Protein AF-A0A2N2STM1-F1 (afdb_monomer)

Radius of gyration: 22.8 Å; Cα contacts (8 Å, |Δi|>4): 354; chains: 1; bounding box: 65×49×59 Å

Solvent-accessible surface area (backbone atoms only — not comparable to full-atom values): 11021 Å² total; per-residue (Å²): 136,85,82,73,76,80,75,76,78,78,68,63,36,80,31,80,32,87,82,68,63,59,42,81,68,51,73,54,66,82,45,76,47,51,28,40,43,78,44,95,89,76,51,74,48,79,44,62,26,38,34,33,41,32,29,32,40,60,29,55,45,58,50,75,70,67,65,54,60,56,48,59,65,66,72,51,62,90,48,50,38,73,84,50,47,61,59,53,49,52,49,49,22,61,78,65,76,30,64,25,26,38,39,37,42,35,31,73,44,75,46,80,42,62,41,95,82,82,55,53,73,45,80,45,75,31,50,36,32,45,35,42,35,34,37,75,91,70,48,74,48,45,30,46,31,42,38,44,78,44,80,48,70,45,66,69,47,37,73,79,36,99,69,72,59,55,64,46,84,41,76,51,72,50,74,46,75,52,94,65,93,74,59,72,76,80,76,105

Structure (mmCIF, N/CA/C/O backbone):
data_AF-A0A2N2STM1-F1
#
_entry.id   AF-A0A2N2STM1-F1
#
loop_
_atom_site.group_PDB
_atom_site.id
_atom_site.type_symbol
_atom_site.label_atom_id
_atom_site.label_alt_id
_atom_site.label_comp_id
_atom_site.label_asym_id
_atom_site.label_entity_id
_atom_site.label_seq_id
_atom_site.pdbx_PDB_ins_code
_atom_site.Cartn_x
_atom_site.Cartn_y
_atom_site.Cartn_z
_atom_site.occupancy
_atom_site.B_iso_or_equiv
_atom_site.auth_seq_id
_atom_site.auth_comp_id
_atom_site.auth_asym_id
_atom_site.auth_atom_id
_atom_site.pdbx_PDB_model_num
ATOM 1 N N . MET A 1 1 ? 41.883 29.526 -19.166 1.00 41.19 1 MET A N 1
ATOM 2 C CA . MET A 1 1 ? 40.527 28.973 -19.358 1.00 41.19 1 MET A CA 1
ATOM 3 C C . MET A 1 1 ? 40.698 27.528 -19.795 1.00 41.19 1 MET A C 1
ATOM 5 O O . MET A 1 1 ? 40.990 27.291 -20.956 1.00 41.19 1 MET A O 1
ATOM 9 N N . ASN A 1 2 ? 40.653 26.583 -18.853 1.00 42.81 2 ASN A N 1
ATOM 10 C CA . ASN A 1 2 ? 40.777 25.159 -19.167 1.00 42.81 2 ASN A CA 1
ATOM 11 C C . ASN A 1 2 ? 39.379 24.604 -19.417 1.00 42.81 2 ASN A C 1
ATOM 13 O O . ASN A 1 2 ? 38.646 24.313 -18.476 1.00 42.81 2 ASN A O 1
ATOM 17 N N . THR A 1 3 ? 39.011 24.478 -20.687 1.00 50.31 3 THR A N 1
ATOM 18 C CA . THR A 1 3 ? 37.829 23.725 -21.100 1.00 50.31 3 THR A CA 1
ATOM 19 C C . THR A 1 3 ? 38.171 22.246 -20.968 1.00 50.31 3 THR A C 1
ATOM 21 O O . THR A 1 3 ? 38.715 21.632 -21.883 1.00 50.31 3 THR A O 1
ATOM 24 N N . GLN A 1 4 ? 37.937 21.682 -19.784 1.00 56.44 4 GLN A N 1
ATOM 25 C CA . GLN A 1 4 ? 38.004 20.241 -19.581 1.00 56.44 4 GLN A CA 1
ATOM 26 C C . GLN A 1 4 ? 36.842 19.636 -20.376 1.00 56.44 4 GLN A C 1
ATOM 28 O O . GLN A 1 4 ? 35.680 19.813 -20.015 1.00 56.44 4 GLN A O 1
ATOM 33 N N . ALA A 1 5 ? 37.146 18.991 -21.503 1.00 57.91 5 ALA A N 1
ATOM 34 C CA . ALA A 1 5 ? 36.169 18.178 -22.209 1.00 57.91 5 ALA A CA 1
ATOM 35 C C . ALA A 1 5 ? 35.649 17.134 -21.214 1.00 57.91 5 ALA A C 1
ATOM 37 O O . ALA A 1 5 ? 36.429 16.326 -20.707 1.00 57.91 5 ALA A O 1
ATOM 38 N N . ALA A 1 6 ? 34.361 17.207 -20.879 1.00 58.19 6 ALA A N 1
ATOM 39 C CA . ALA A 1 6 ? 33.720 16.251 -19.993 1.00 58.19 6 ALA A CA 1
ATOM 40 C C . ALA A 1 6 ? 33.837 14.865 -20.634 1.00 58.19 6 ALA A C 1
ATOM 42 O O . ALA A 1 6 ? 33.149 14.549 -21.603 1.00 58.19 6 ALA A O 1
ATOM 43 N N . GLN A 1 7 ? 34.768 14.059 -20.133 1.00 58.16 7 GLN A N 1
ATOM 44 C CA . GLN A 1 7 ? 34.890 12.663 -20.515 1.00 58.16 7 GLN A CA 1
ATOM 45 C C . GLN A 1 7 ? 33.601 11.981 -20.048 1.00 58.16 7 GLN A C 1
ATOM 47 O O . GLN A 1 7 ? 33.351 11.887 -18.846 1.00 58.16 7 GLN A O 1
ATOM 52 N N . ALA A 1 8 ? 32.737 11.601 -20.992 1.00 73.00 8 ALA A N 1
ATOM 53 C CA . ALA A 1 8 ? 31.469 10.959 -20.677 1.00 73.00 8 ALA A CA 1
ATOM 54 C C . ALA A 1 8 ? 31.748 9.669 -19.894 1.00 73.00 8 ALA A C 1
ATOM 56 O O . ALA A 1 8 ? 32.474 8.791 -20.366 1.00 73.00 8 ALA A O 1
ATOM 57 N N . ILE A 1 9 ? 31.214 9.586 -18.675 1.00 77.94 9 ILE A N 1
ATOM 58 C CA . ILE A 1 9 ? 31.334 8.396 -17.832 1.00 77.94 9 ILE A CA 1
ATOM 59 C C . ILE A 1 9 ? 30.652 7.238 -18.579 1.00 77.94 9 ILE A C 1
ATOM 61 O O . ILE A 1 9 ? 29.514 7.407 -19.021 1.00 77.94 9 ILE A O 1
ATOM 65 N N . PRO A 1 10 ? 31.320 6.083 -18.755 1.00 78.38 10 PRO A N 1
ATOM 66 C CA . PRO A 1 10 ? 30.738 4.960 -19.474 1.00 78.38 10 PRO A CA 1
ATOM 67 C C . PRO A 1 10 ? 29.503 4.427 -18.739 1.00 78.38 10 PRO A C 1
ATOM 69 O O . PRO A 1 10 ? 29.530 4.218 -17.525 1.00 78.38 10 PRO A O 1
ATOM 72 N N . ASP A 1 11 ? 28.434 4.163 -19.487 1.00 79.81 11 ASP A N 1
ATOM 73 C CA . ASP A 1 11 ? 27.209 3.568 -18.958 1.00 79.81 11 ASP A CA 1
ATOM 74 C C . ASP A 1 11 ? 27.400 2.062 -18.715 1.00 79.81 11 ASP A C 1
ATOM 76 O O . ASP A 1 11 ? 27.198 1.216 -19.587 1.00 79.81 11 ASP A O 1
ATOM 80 N N . VAL A 1 12 ? 27.835 1.726 -17.502 1.00 81.00 12 VAL A N 1
ATOM 81 C CA . VAL A 1 12 ? 28.077 0.340 -17.081 1.00 81.00 12 VAL A CA 1
ATOM 82 C C . VAL A 1 12 ? 26.774 -0.460 -16.967 1.00 81.00 12 VAL A C 1
ATOM 84 O O . VAL A 1 12 ? 26.805 -1.678 -17.154 1.00 81.00 12 VAL A O 1
ATOM 87 N N . GLN A 1 13 ? 25.643 0.187 -16.671 1.00 79.31 13 GLN A N 1
ATOM 88 C CA . GLN A 1 13 ? 24.366 -0.503 -16.445 1.00 79.31 13 GLN A CA 1
ATOM 89 C C . GLN A 1 13 ? 23.830 -1.097 -17.750 1.00 79.31 13 GLN A C 1
ATOM 91 O O . GLN A 1 13 ? 23.402 -2.250 -17.773 1.00 79.31 13 GLN A O 1
ATOM 96 N N . SER A 1 14 ? 23.983 -0.355 -18.847 1.00 76.69 14 SER A N 1
ATOM 97 C CA . SER A 1 14 ? 23.592 -0.783 -20.196 1.00 76.69 14 SER A CA 1
ATOM 98 C C . SER A 1 14 ? 24.593 -1.741 -20.863 1.00 76.69 14 SER A C 1
ATOM 100 O O . SER A 1 14 ? 24.422 -2.102 -22.026 1.00 76.69 14 SER A O 1
ATOM 102 N N . SER A 1 15 ? 25.663 -2.153 -20.170 1.00 80.44 15 SER A N 1
ATOM 103 C CA . SER A 1 15 ? 26.623 -3.113 -20.726 1.00 80.44 15 SER A CA 1
ATOM 104 C C . SER A 1 15 ? 26.086 -4.548 -20.700 1.00 80.44 15 SER A C 1
ATOM 106 O O . SER A 1 15 ? 25.302 -4.916 -19.825 1.00 80.44 15 SER A O 1
ATOM 108 N N . ILE A 1 16 ? 26.539 -5.363 -21.658 1.00 79.56 16 ILE A N 1
ATOM 109 C CA . ILE A 1 16 ? 26.112 -6.759 -21.791 1.00 79.56 16 ILE A CA 1
ATOM 110 C C . ILE A 1 16 ? 26.574 -7.568 -20.578 1.00 79.56 16 ILE A C 1
ATOM 112 O O . ILE A 1 16 ? 27.773 -7.625 -20.277 1.00 79.56 16 ILE A O 1
ATOM 116 N N . ASP A 1 17 ? 25.633 -8.254 -19.936 1.00 81.06 17 ASP A N 1
ATOM 117 C CA . ASP A 1 17 ? 25.937 -9.290 -18.956 1.00 81.06 17 ASP A CA 1
ATOM 118 C C . ASP A 1 17 ? 26.048 -10.663 -19.632 1.00 81.06 17 ASP A C 1
ATOM 120 O O . ASP A 1 17 ? 25.160 -11.106 -20.354 1.00 81.06 17 ASP A O 1
ATOM 124 N N . ARG A 1 18 ? 27.181 -11.338 -19.415 1.00 84.75 18 ARG A N 1
ATOM 125 C CA . ARG A 1 18 ? 27.497 -12.650 -20.006 1.00 84.75 18 ARG A CA 1
ATOM 126 C C . ARG A 1 18 ? 27.178 -13.820 -19.081 1.00 84.75 18 ARG A C 1
ATOM 128 O O . ARG A 1 18 ? 27.428 -14.960 -19.448 1.00 84.75 18 ARG A O 1
ATOM 135 N N . ARG A 1 19 ? 26.713 -13.548 -17.859 1.00 85.19 19 ARG A N 1
ATOM 136 C CA . ARG A 1 19 ? 26.429 -14.589 -16.862 1.00 85.19 19 ARG A CA 1
ATOM 137 C C . ARG A 1 19 ? 25.126 -15.330 -17.140 1.00 85.19 19 ARG A C 1
ATOM 139 O O . ARG A 1 19 ? 24.927 -16.381 -16.551 1.00 85.19 19 ARG A O 1
ATOM 146 N N . GLU A 1 20 ? 24.266 -14.776 -17.996 1.00 81.12 20 GLU A N 1
ATOM 147 C CA . GLU A 1 20 ? 22.964 -15.349 -18.367 1.00 81.12 20 GLU A CA 1
ATOM 148 C C . GLU A 1 20 ? 22.028 -15.577 -17.163 1.00 81.12 20 GLU A C 1
ATOM 150 O O . GLU A 1 20 ? 21.158 -16.443 -17.176 1.00 81.12 20 GLU A O 1
ATOM 155 N N . ILE A 1 21 ? 22.178 -14.766 -16.109 1.00 83.06 21 ILE A N 1
ATOM 156 C CA . ILE A 1 21 ? 21.344 -14.826 -14.904 1.00 83.06 21 ILE A CA 1
ATOM 157 C C . ILE A 1 21 ? 20.421 -13.608 -14.893 1.00 83.06 21 ILE A C 1
ATOM 159 O O . ILE A 1 21 ? 20.877 -12.480 -14.717 1.00 83.06 21 ILE A O 1
ATOM 163 N N . ALA A 1 22 ? 19.120 -13.839 -15.057 1.00 85.38 22 ALA A N 1
ATOM 164 C CA . ALA A 1 22 ? 18.105 -12.800 -14.905 1.00 85.38 22 ALA A CA 1
ATOM 165 C C . ALA A 1 22 ? 17.886 -12.443 -13.423 1.00 85.38 22 ALA A C 1
ATOM 167 O O . ALA A 1 22 ? 18.013 -13.296 -12.540 1.00 85.38 22 ALA A O 1
ATOM 168 N N . ILE A 1 23 ? 17.503 -11.192 -13.146 1.00 87.56 23 ILE A N 1
ATOM 169 C CA . ILE A 1 23 ? 17.100 -10.758 -11.799 1.00 87.56 23 ILE A CA 1
ATOM 170 C C . ILE A 1 23 ? 15.584 -10.598 -11.773 1.00 87.56 23 ILE A C 1
ATOM 172 O O . ILE A 1 23 ? 15.027 -9.801 -12.524 1.00 87.56 23 ILE A O 1
ATOM 176 N N . ASN A 1 24 ? 14.911 -11.313 -10.867 1.00 87.56 24 ASN A N 1
ATOM 177 C CA . ASN A 1 24 ? 13.448 -11.271 -10.789 1.00 87.56 24 ASN A CA 1
ATOM 178 C C . ASN A 1 24 ? 12.905 -9.882 -10.422 1.00 87.56 24 ASN A C 1
ATOM 180 O O . ASN A 1 24 ? 11.871 -9.481 -10.944 1.00 87.56 24 ASN A O 1
ATOM 184 N N . LYS A 1 25 ? 13.568 -9.167 -9.502 1.00 91.50 25 LYS A N 1
ATOM 185 C CA . LYS A 1 25 ? 13.195 -7.810 -9.081 1.00 91.50 25 LYS A CA 1
ATOM 186 C C . LYS A 1 25 ? 14.432 -6.984 -8.744 1.00 91.50 25 LYS A C 1
ATOM 188 O O . LYS A 1 25 ? 15.204 -7.356 -7.862 1.00 91.50 25 LYS A O 1
ATOM 193 N N . VAL A 1 26 ? 14.577 -5.835 -9.395 1.00 94.50 26 VAL A N 1
ATOM 194 C CA . VAL A 1 26 ? 15.581 -4.813 -9.078 1.00 94.50 26 VAL A CA 1
ATOM 195 C C . VAL A 1 26 ? 14.933 -3.429 -9.098 1.00 94.50 26 VAL A C 1
ATOM 197 O O . VAL A 1 26 ? 14.067 -3.164 -9.929 1.00 94.50 26 VAL A O 1
ATOM 200 N N . GLY A 1 27 ? 15.314 -2.554 -8.169 1.00 95.19 27 GLY A N 1
ATOM 201 C CA . GLY A 1 27 ? 14.781 -1.195 -8.096 1.00 95.19 27 GLY A CA 1
ATOM 202 C C . GLY A 1 27 ? 15.019 -0.533 -6.743 1.00 95.19 27 GLY A C 1
ATOM 203 O O . GLY A 1 27 ? 16.012 -0.826 -6.072 1.00 95.19 27 GLY A O 1
AT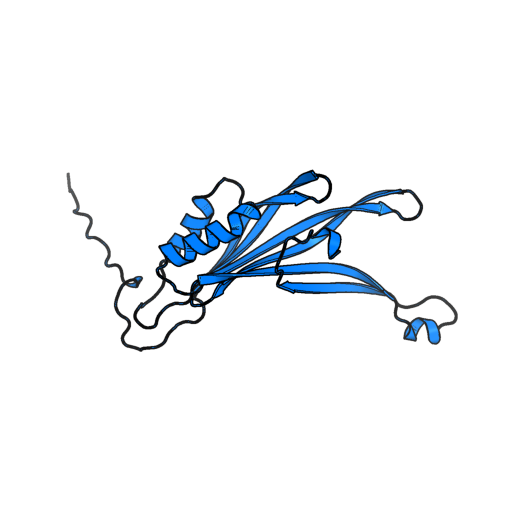OM 204 N N . ILE A 1 28 ? 14.107 0.355 -6.349 1.00 96.00 28 ILE A N 1
ATOM 205 C CA . ILE A 1 28 ? 14.209 1.181 -5.139 1.00 96.00 28 ILE A CA 1
ATOM 206 C C . ILE A 1 28 ? 13.129 0.820 -4.116 1.00 96.00 28 ILE A C 1
ATOM 208 O O . ILE A 1 28 ? 12.047 0.345 -4.455 1.00 96.00 28 ILE A O 1
ATOM 212 N N . LYS A 1 29 ? 13.414 1.074 -2.838 1.00 97.06 29 LYS A N 1
ATOM 213 C CA . LYS A 1 29 ? 12.486 0.822 -1.732 1.00 97.06 29 LYS A CA 1
ATOM 214 C C . LYS A 1 29 ? 12.532 1.942 -0.705 1.00 97.06 29 LYS A C 1
ATOM 216 O O . LYS A 1 29 ? 13.552 2.619 -0.586 1.00 97.06 29 LYS A O 1
ATOM 221 N N . ALA A 1 30 ? 11.460 2.062 0.072 1.00 96.56 30 ALA A N 1
ATOM 222 C CA . ALA A 1 30 ? 11.339 3.004 1.180 1.00 96.56 30 ALA A CA 1
ATOM 223 C C . ALA A 1 30 ? 11.493 4.488 0.781 1.00 96.56 30 ALA A C 1
ATOM 225 O O . ALA A 1 30 ? 12.024 5.286 1.555 1.00 96.56 30 ALA A O 1
ATOM 226 N N . ILE A 1 31 ? 11.014 4.871 -0.410 1.00 95.88 31 ILE A N 1
ATOM 227 C CA . ILE A 1 31 ? 10.975 6.280 -0.831 1.00 95.88 31 ILE A CA 1
ATOM 228 C C . ILE A 1 31 ? 9.622 6.895 -0.469 1.00 95.88 31 ILE A C 1
ATOM 230 O O . ILE A 1 31 ? 8.577 6.306 -0.731 1.00 95.88 31 ILE A O 1
ATOM 234 N N . ARG A 1 32 ? 9.623 8.066 0.170 1.00 96.12 32 ARG A N 1
ATOM 235 C CA . ARG A 1 32 ? 8.387 8.751 0.575 1.00 96.12 32 ARG A CA 1
ATOM 236 C C . ARG A 1 32 ? 7.975 9.768 -0.479 1.00 96.12 32 ARG A C 1
ATOM 238 O O . ARG A 1 32 ? 8.822 10.535 -0.931 1.00 96.12 32 ARG A O 1
ATOM 245 N N . HIS A 1 33 ? 6.691 9.805 -0.818 1.00 94.38 33 HIS A N 1
ATOM 246 C CA . HIS A 1 33 ? 6.143 10.766 -1.773 1.00 94.38 33 HIS A CA 1
ATOM 247 C C . HIS A 1 33 ? 4.708 11.178 -1.385 1.00 94.38 33 HIS A C 1
ATOM 249 O O . HIS A 1 33 ? 3.955 10.330 -0.893 1.00 94.38 33 HIS A O 1
ATOM 255 N N . PRO A 1 34 ? 4.311 12.454 -1.567 1.00 94.62 34 PRO A N 1
ATOM 256 C CA . PRO A 1 34 ? 2.928 12.895 -1.384 1.00 94.62 34 PRO A CA 1
ATOM 257 C C . PRO A 1 34 ? 1.969 12.223 -2.370 1.00 94.62 34 PRO A C 1
ATOM 259 O O . PRO A 1 34 ? 2.307 12.032 -3.544 1.00 94.62 34 PRO A O 1
ATOM 262 N N . ILE A 1 35 ? 0.771 11.893 -1.895 1.00 94.44 35 ILE A N 1
ATOM 263 C CA . ILE A 1 35 ? -0.299 11.308 -2.704 1.00 94.44 35 ILE A CA 1
ATOM 264 C C . ILE A 1 35 ? -1.655 11.921 -2.339 1.00 94.44 35 ILE A C 1
ATOM 266 O O . ILE A 1 35 ? -1.829 12.462 -1.242 1.00 94.44 35 ILE A O 1
ATOM 270 N N . LYS A 1 36 ? -2.622 11.766 -3.242 1.00 93.50 36 LYS A N 1
ATOM 271 C CA . LYS A 1 36 ? -4.037 12.076 -3.016 1.00 93.50 36 LYS A CA 1
ATOM 272 C C . LYS A 1 36 ? -4.890 10.829 -3.240 1.00 93.50 36 LYS A C 1
ATOM 274 O O . LYS A 1 36 ? -4.690 10.108 -4.216 1.00 93.50 36 LYS A O 1
ATOM 279 N N . VAL A 1 37 ? -5.826 10.565 -2.334 1.00 93.25 37 VAL A N 1
ATOM 280 C CA . VAL A 1 37 ? -6.703 9.385 -2.371 1.00 93.25 37 VAL A CA 1
ATOM 281 C C . VAL A 1 37 ? -8.151 9.840 -2.251 1.00 93.25 37 VAL A C 1
ATOM 283 O O . VAL A 1 37 ? -8.491 10.565 -1.319 1.00 93.25 37 VAL A O 1
ATOM 286 N N . SER A 1 38 ? -8.993 9.431 -3.196 1.00 91.25 38 SER A N 1
ATOM 287 C CA . SER A 1 38 ? -10.429 9.719 -3.169 1.00 91.25 38 SER A CA 1
ATOM 288 C C . SER A 1 38 ? -11.106 8.953 -2.038 1.00 91.25 38 SER A C 1
ATOM 290 O O . SER A 1 38 ? -10.811 7.774 -1.833 1.00 91.25 38 SER A O 1
ATOM 292 N N . ASP A 1 39 ? -12.030 9.609 -1.342 1.00 89.12 39 ASP A N 1
ATOM 293 C CA . ASP A 1 39 ? -12.880 8.973 -0.341 1.00 89.12 39 ASP A CA 1
ATOM 294 C C . ASP A 1 39 ? -14.273 8.651 -0.899 1.00 89.12 39 ASP A C 1
ATOM 296 O O . ASP A 1 39 ? -14.767 9.285 -1.840 1.00 89.12 39 ASP A O 1
ATOM 300 N N . LYS A 1 40 ? -14.931 7.654 -0.305 1.00 89.12 40 LYS A N 1
ATOM 301 C CA . LYS A 1 40 ? -16.269 7.214 -0.723 1.00 89.12 40 LYS A CA 1
ATOM 302 C C . LYS A 1 40 ? -17.352 8.273 -0.475 1.00 89.12 40 LYS A C 1
ATOM 304 O O . LYS A 1 40 ? -18.411 8.223 -1.099 1.00 89.12 40 LYS A O 1
ATOM 309 N N . SER A 1 41 ? -17.114 9.230 0.423 1.00 85.81 41 SER A N 1
ATOM 310 C CA . SER A 1 41 ? -18.030 10.347 0.696 1.00 85.81 41 SER A CA 1
ATOM 311 C C . SER A 1 41 ? -17.935 11.499 -0.316 1.00 85.81 41 SER A C 1
ATOM 313 O O . SER A 1 41 ? -18.704 12.455 -0.209 1.00 85.81 41 SER A O 1
ATOM 315 N N . GLY A 1 42 ? -17.058 11.396 -1.322 1.00 78.38 42 GLY A N 1
ATOM 316 C CA . GLY A 1 42 ? -16.888 12.379 -2.396 1.00 78.38 42 GLY A CA 1
ATOM 317 C C . GLY A 1 42 ? -15.811 13.439 -2.138 1.00 78.38 42 GLY A C 1
ATOM 318 O O . GLY A 1 42 ? -15.741 14.421 -2.877 1.00 78.38 42 GLY A O 1
ATOM 319 N N . GLY A 1 43 ? -14.990 13.270 -1.103 1.00 90.12 43 GLY A N 1
ATOM 320 C CA . GLY A 1 43 ? -13.818 14.087 -0.804 1.00 90.12 43 GLY A CA 1
ATOM 321 C C . GLY A 1 43 ? -12.499 13.452 -1.258 1.00 90.12 43 GLY A C 1
ATOM 322 O O . GLY A 1 43 ? -12.456 12.417 -1.926 1.00 90.12 43 GLY A O 1
ATOM 323 N N . VAL A 1 44 ? -11.397 14.123 -0.916 1.00 92.88 44 VAL A N 1
ATOM 324 C CA . VAL A 1 44 ? -10.025 13.710 -1.238 1.00 92.88 44 VAL A CA 1
ATOM 325 C C . VAL A 1 44 ? -9.160 13.865 0.008 1.00 92.88 44 VAL A C 1
ATOM 327 O O . VAL A 1 44 ? -9.151 14.921 0.645 1.00 92.88 44 VAL A O 1
ATOM 330 N N . GLN A 1 45 ? -8.403 12.824 0.344 1.00 93.94 45 GLN A N 1
ATOM 331 C CA . GLN A 1 45 ? -7.418 12.837 1.419 1.00 93.94 45 GLN A CA 1
ATOM 332 C C . GLN A 1 45 ? -6.012 13.016 0.853 1.00 93.94 45 GLN A C 1
ATOM 334 O O . GLN A 1 45 ? -5.550 12.226 0.029 1.00 93.94 45 GLN A O 1
ATOM 339 N N . HIS A 1 46 ? -5.312 14.036 1.342 1.00 95.31 46 HIS A N 1
ATOM 340 C CA . HIS A 1 46 ? -3.900 14.264 1.056 1.00 95.31 46 HIS A CA 1
ATOM 341 C C . HIS A 1 46 ? -3.061 13.567 2.130 1.00 95.31 46 HIS A C 1
ATOM 343 O O . HIS A 1 46 ? -3.202 13.858 3.319 1.00 95.31 46 HIS A O 1
ATOM 349 N N . THR A 1 47 ? -2.193 12.640 1.730 1.00 95.75 47 THR A N 1
ATOM 350 C CA . THR A 1 47 ? -1.359 11.855 2.655 1.00 95.75 47 THR A CA 1
ATOM 351 C C . THR A 1 47 ? 0.044 11.640 2.084 1.00 95.75 47 THR A C 1
ATOM 353 O O . THR A 1 47 ? 0.379 12.103 0.992 1.00 95.75 47 THR A O 1
ATOM 356 N N . VAL A 1 48 ? 0.910 10.968 2.840 1.00 96.44 48 VAL A N 1
ATOM 357 C CA 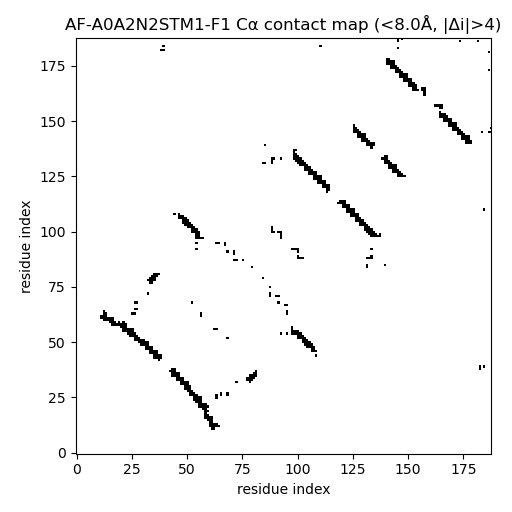. VAL A 1 48 ? 2.263 10.608 2.405 1.00 96.44 48 VAL A CA 1
ATOM 358 C C . VAL A 1 48 ? 2.355 9.098 2.307 1.00 96.44 48 VAL A C 1
ATOM 360 O O . VAL A 1 48 ? 2.168 8.403 3.304 1.00 96.44 48 VAL A O 1
ATOM 363 N N . ALA A 1 49 ? 2.715 8.605 1.127 1.00 96.81 49 ALA A N 1
ATOM 364 C CA . ALA A 1 49 ? 2.935 7.189 0.908 1.00 96.81 49 ALA A CA 1
ATOM 365 C C . ALA A 1 49 ? 4.421 6.834 0.908 1.00 96.81 49 ALA A C 1
ATOM 367 O O . ALA A 1 49 ? 5.288 7.651 0.591 1.00 96.81 49 ALA A O 1
ATOM 368 N N . THR A 1 50 ? 4.701 5.582 1.245 1.00 98.12 50 THR A N 1
ATOM 369 C CA . THR A 1 50 ? 5.992 4.931 1.038 1.00 98.12 50 THR A CA 1
ATOM 370 C C . THR A 1 50 ? 5.893 4.019 -0.175 1.00 98.12 50 THR A C 1
ATOM 372 O O . THR A 1 50 ? 5.036 3.134 -0.219 1.00 98.12 50 THR A O 1
ATOM 375 N N . PHE A 1 51 ? 6.783 4.230 -1.139 1.00 97.12 51 PHE A N 1
ATOM 376 C CA . PHE A 1 51 ? 6.847 3.485 -2.384 1.00 97.12 51 PHE A CA 1
ATOM 377 C C . PHE A 1 51 ? 7.978 2.458 -2.370 1.00 97.12 51 PHE A C 1
ATOM 379 O O . PHE A 1 51 ? 9.106 2.738 -1.946 1.00 97.12 51 PHE A O 1
ATOM 386 N N . ASN A 1 52 ? 7.671 1.283 -2.911 1.00 97.81 52 ASN A N 1
ATOM 387 C CA . ASN A 1 52 ? 8.648 0.294 -3.343 1.00 97.81 52 ASN A CA 1
ATOM 388 C C . ASN A 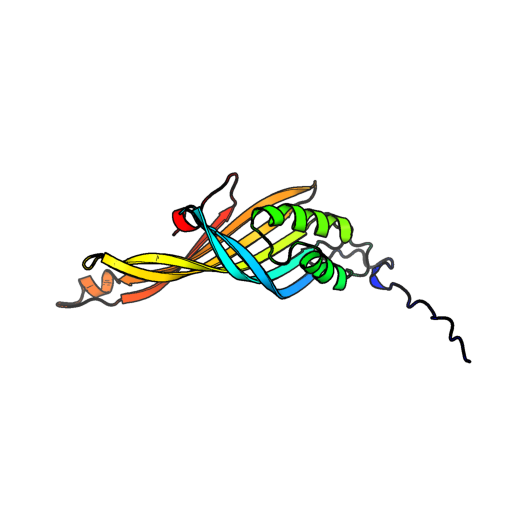1 52 ? 8.417 0.022 -4.829 1.00 97.81 52 ASN A C 1
ATOM 390 O O . ASN A 1 52 ? 7.290 -0.262 -5.224 1.00 97.81 52 ASN A O 1
ATOM 394 N N . MET A 1 53 ? 9.455 0.114 -5.653 1.00 97.00 53 MET A N 1
ATOM 395 C CA . MET A 1 53 ? 9.337 0.039 -7.109 1.00 97.00 53 MET A CA 1
ATOM 396 C C . MET A 1 53 ? 10.409 -0.883 -7.665 1.00 97.00 53 MET A C 1
ATOM 398 O O . MET A 1 53 ? 11.589 -0.723 -7.354 1.00 97.00 53 MET A O 1
ATOM 402 N N . TYR A 1 54 ? 10.004 -1.832 -8.501 1.00 96.69 54 TYR A N 1
ATOM 403 C CA . TYR A 1 54 ? 10.891 -2.843 -9.056 1.00 96.69 54 TYR A CA 1
ATOM 404 C C . TYR A 1 54 ? 10.507 -3.189 -10.488 1.00 96.69 54 TYR A C 1
ATOM 406 O O . TYR A 1 54 ? 9.331 -3.172 -10.851 1.00 96.69 54 TYR A O 1
ATOM 414 N N . VAL A 1 55 ? 11.500 -3.599 -11.266 1.00 95.69 55 VAL A N 1
ATOM 415 C CA . VAL A 1 55 ? 11.324 -4.232 -12.574 1.00 95.69 55 VAL A CA 1
ATOM 416 C C . VAL A 1 55 ? 12.058 -5.566 -12.619 1.00 95.69 55 VAL A C 1
ATOM 418 O O . VAL A 1 55 ? 12.991 -5.793 -11.838 1.00 95.69 55 VAL A O 1
ATOM 421 N N . GLY A 1 56 ? 11.646 -6.444 -13.529 1.00 91.25 56 GLY A N 1
ATOM 422 C CA . GLY A 1 56 ? 12.474 -7.581 -13.924 1.00 91.25 56 GLY A CA 1
ATOM 423 C C . GLY A 1 56 ? 13.674 -7.098 -14.736 1.00 91.25 56 GLY A C 1
ATOM 424 O O . GLY A 1 56 ? 13.522 -6.223 -15.586 1.00 91.25 56 GLY A O 1
ATOM 425 N N . LEU A 1 57 ? 14.860 -7.651 -14.476 1.00 87.56 57 LEU A N 1
ATOM 426 C CA . LEU A 1 57 ? 16.058 -7.375 -15.267 1.00 87.56 57 LEU A CA 1
ATOM 427 C C . LEU A 1 57 ? 16.359 -8.580 -16.164 1.00 87.56 57 LEU A C 1
ATOM 429 O O . LEU A 1 57 ? 16.706 -9.648 -15.637 1.00 87.56 57 LEU A O 1
ATOM 433 N N . PRO A 1 58 ? 16.249 -8.426 -17.492 1.00 79.75 58 PRO A N 1
ATOM 434 C CA . PRO A 1 58 ? 16.660 -9.456 -18.431 1.00 79.75 58 PRO A CA 1
ATOM 435 C C . PRO A 1 58 ? 18.143 -9.811 -18.271 1.00 79.75 58 PRO A C 1
ATOM 437 O O . PRO A 1 58 ? 18.966 -8.979 -17.889 1.00 79.75 58 PRO A O 1
ATOM 440 N N . HIS A 1 59 ? 18.500 -11.052 -18.598 1.00 77.75 59 HIS A N 1
ATOM 441 C CA . HIS A 1 59 ? 19.843 -11.599 -18.375 1.00 77.75 59 HIS A CA 1
ATOM 442 C C . HIS A 1 59 ? 20.962 -10.895 -19.163 1.00 77.75 59 HIS A C 1
ATOM 444 O O . HIS A 1 59 ? 22.136 -11.118 -18.884 1.00 77.75 59 HIS A O 1
ATOM 450 N N . ASN A 1 60 ? 20.616 -10.117 -20.191 1.00 75.00 60 ASN A N 1
ATOM 451 C CA . ASN A 1 60 ? 21.547 -9.408 -21.065 1.00 75.00 60 ASN A CA 1
ATOM 452 C C . ASN A 1 60 ? 21.930 -8.019 -20.534 1.00 75.00 60 ASN A C 1
ATOM 454 O O . ASN A 1 60 ? 22.887 -7.441 -21.048 1.00 75.00 60 ASN A O 1
ATOM 458 N N . PHE A 1 61 ? 21.240 -7.496 -19.516 1.00 74.94 61 PHE A N 1
ATOM 459 C CA . PHE A 1 61 ? 21.587 -6.229 -18.872 1.00 74.94 61 PHE A CA 1
ATOM 460 C C . PHE A 1 61 ? 22.389 -6.457 -17.594 1.00 74.94 61 PHE A C 1
ATOM 462 O O . PHE A 1 61 ? 22.032 -7.278 -16.751 1.00 74.94 61 PHE A O 1
ATOM 469 N N . LYS A 1 62 ? 23.457 -5.677 -17.407 1.00 76.31 62 LYS A N 1
ATOM 470 C CA . LYS A 1 62 ? 24.300 -5.761 -16.205 1.00 76.31 62 LYS A CA 1
ATOM 471 C C . LYS A 1 62 ? 23.659 -5.129 -14.969 1.00 76.31 62 LYS A C 1
ATOM 473 O O . LYS A 1 62 ? 24.014 -5.497 -13.847 1.00 76.31 62 LYS A O 1
ATOM 478 N N . GLY A 1 63 ? 22.724 -4.202 -15.156 1.00 79.25 63 GLY A N 1
ATOM 479 C CA . GLY A 1 63 ? 21.916 -3.657 -14.074 1.00 79.25 63 GLY A CA 1
ATOM 480 C C . GLY A 1 63 ? 20.896 -2.626 -14.549 1.00 79.25 63 GLY A C 1
ATOM 481 O O . GLY A 1 63 ? 20.750 -2.376 -15.742 1.00 79.25 63 GLY A O 1
ATOM 482 N N . THR A 1 64 ? 20.149 -2.063 -13.599 1.00 84.38 64 THR A N 1
ATOM 483 C CA . THR A 1 64 ? 19.079 -1.095 -13.873 1.00 84.38 64 THR A CA 1
ATOM 484 C C . THR A 1 64 ? 19.527 0.340 -13.595 1.00 84.38 64 THR A C 1
ATOM 486 O O . THR A 1 64 ? 20.379 0.605 -12.741 1.00 84.38 64 THR A O 1
ATOM 489 N N . HIS A 1 65 ? 18.898 1.291 -14.278 1.00 87.50 65 HIS A N 1
ATOM 490 C CA . HIS A 1 65 ? 19.115 2.721 -14.079 1.00 87.50 65 HIS A CA 1
ATOM 491 C C . HIS A 1 65 ? 18.318 3.235 -12.874 1.00 87.50 65 HIS A C 1
ATOM 493 O O . HIS A 1 65 ? 17.199 3.722 -13.011 1.00 87.50 65 HIS A O 1
ATOM 499 N N . MET A 1 66 ? 18.903 3.137 -11.676 1.00 88.69 66 MET A N 1
ATOM 500 C CA . MET A 1 66 ? 18.214 3.418 -10.403 1.00 88.69 66 MET A CA 1
ATOM 501 C C . MET A 1 66 ? 17.608 4.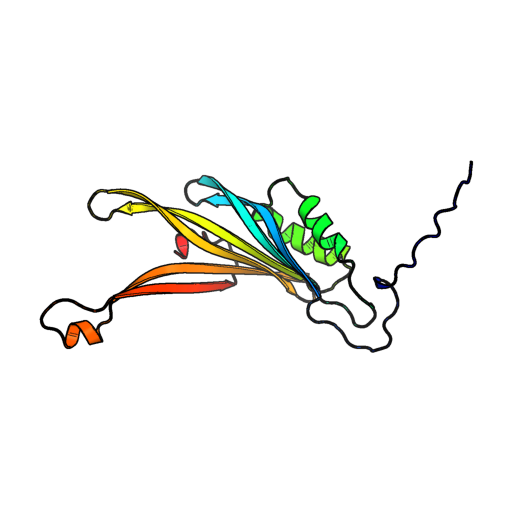829 -10.291 1.00 88.69 66 MET A C 1
ATOM 503 O O . MET A 1 66 ? 16.553 4.991 -9.679 1.00 88.69 66 MET A O 1
ATOM 507 N N . SER A 1 67 ? 18.236 5.853 -10.880 1.00 90.19 67 SER A N 1
ATOM 508 C CA . SER A 1 67 ? 17.714 7.228 -10.831 1.00 90.19 67 SER A CA 1
ATOM 509 C C . SER A 1 67 ? 16.402 7.387 -11.599 1.00 90.19 67 SER A C 1
ATOM 511 O O . SER A 1 67 ? 15.561 8.184 -11.186 1.00 90.19 67 SER A O 1
ATOM 513 N N . ARG A 1 68 ? 16.171 6.577 -12.645 1.00 90.50 68 ARG A N 1
ATOM 514 C CA . ARG A 1 68 ? 14.953 6.653 -13.465 1.00 90.50 68 ARG A CA 1
ATOM 515 C C . ARG A 1 68 ? 13.694 6.385 -12.643 1.00 90.50 68 ARG A C 1
ATOM 517 O O . ARG A 1 68 ? 12.679 7.016 -12.896 1.00 90.50 68 ARG A O 1
ATOM 524 N N . PHE A 1 69 ? 13.752 5.524 -11.622 1.00 93.62 69 PHE A N 1
ATOM 525 C CA . PHE A 1 69 ? 12.617 5.305 -10.714 1.00 93.62 69 PHE A CA 1
ATOM 526 C C . PHE A 1 69 ? 12.213 6.586 -9.976 1.00 93.62 69 PHE A C 1
ATOM 528 O O . PHE A 1 69 ? 11.031 6.900 -9.861 1.00 93.62 69 PHE A O 1
ATOM 535 N N . VAL A 1 70 ? 13.203 7.338 -9.492 1.00 92.50 70 VAL A N 1
ATOM 536 C CA . VAL A 1 70 ? 12.974 8.610 -8.797 1.00 92.50 70 VAL A CA 1
ATOM 537 C C . VAL A 1 70 ? 12.476 9.664 -9.780 1.00 92.50 70 VAL A C 1
ATOM 539 O O . VAL A 1 70 ? 11.558 10.409 -9.452 1.00 92.50 70 VAL A O 1
ATOM 542 N N . GLU A 1 71 ? 13.031 9.703 -10.991 1.00 91.44 71 GLU A N 1
ATOM 543 C CA . GLU A 1 71 ? 12.550 10.584 -12.059 1.00 91.44 71 GLU A CA 1
ATOM 544 C C . GLU A 1 71 ? 11.077 10.317 -12.384 1.00 91.44 71 GLU A C 1
ATOM 546 O O . GLU A 1 71 ? 10.320 11.274 -12.451 1.00 91.44 71 GLU A O 1
ATOM 551 N N . ILE A 1 72 ? 10.653 9.052 -12.500 1.00 91.25 72 ILE A N 1
ATOM 552 C CA . ILE A 1 72 ? 9.251 8.668 -12.762 1.00 91.25 72 ILE A CA 1
ATOM 553 C C . ILE A 1 72 ? 8.316 9.119 -11.632 1.00 91.25 72 ILE A C 1
ATOM 555 O O . ILE A 1 72 ? 7.213 9.604 -11.885 1.00 91.25 72 ILE A O 1
ATOM 559 N N . LEU A 1 73 ? 8.744 8.988 -10.372 1.00 89.44 73 LEU A N 1
ATOM 560 C CA . LEU A 1 73 ? 7.954 9.484 -9.241 1.00 89.44 73 LEU A CA 1
ATOM 561 C C . LEU A 1 73 ? 7.796 11.011 -9.278 1.00 89.44 73 LEU A C 1
ATOM 563 O O . LEU A 1 73 ? 6.726 11.511 -8.957 1.00 89.44 73 LEU A O 1
ATOM 567 N N . ASN A 1 74 ? 8.836 11.739 -9.696 1.00 87.50 74 ASN A N 1
ATOM 568 C CA . ASN A 1 74 ? 8.851 13.206 -9.704 1.00 87.50 74 ASN A CA 1
ATOM 569 C C . ASN A 1 74 ? 8.377 13.836 -11.028 1.00 87.50 74 ASN A C 1
ATOM 571 O O . ASN A 1 74 ? 8.187 15.049 -11.077 1.00 87.50 74 ASN A O 1
ATOM 575 N N . SER A 1 75 ? 8.225 13.061 -12.106 1.00 80.44 75 SER A N 1
ATOM 576 C CA . SER A 1 75 ? 7.770 13.559 -13.413 1.00 80.44 75 SER A CA 1
ATOM 577 C C . SER A 1 75 ? 6.256 13.728 -13.497 1.00 80.44 75 SER A C 1
ATOM 579 O O . SER A 1 75 ? 5.766 14.390 -14.409 1.00 80.44 75 SER A O 1
ATOM 581 N N . ASN A 1 76 ? 5.525 13.119 -12.565 1.00 67.56 76 ASN A N 1
ATOM 582 C CA . ASN A 1 76 ? 4.077 13.227 -12.449 1.00 67.56 76 ASN A CA 1
ATOM 583 C C . ASN A 1 76 ? 3.662 14.498 -11.684 1.00 67.56 76 ASN A C 1
ATOM 585 O O . ASN A 1 76 ? 4.498 15.293 -11.253 1.00 67.56 76 ASN A O 1
ATOM 589 N N . GLU A 1 77 ? 2.350 14.716 -11.533 1.00 68.62 77 GLU A N 1
ATOM 590 C CA . GLU A 1 77 ? 1.819 15.769 -10.662 1.00 68.62 77 GLU A CA 1
ATOM 591 C C . GLU A 1 77 ? 2.470 15.729 -9.268 1.00 68.62 77 GLU A C 1
ATOM 593 O O . GLU A 1 77 ? 2.910 14.683 -8.792 1.00 68.62 77 GLU A O 1
ATOM 598 N N . ARG A 1 78 ? 2.468 16.872 -8.569 1.00 70.00 78 ARG A N 1
ATOM 599 C CA . ARG A 1 78 ? 3.000 16.993 -7.198 1.00 70.00 78 ARG A CA 1
ATOM 600 C C . ARG A 1 78 ? 2.441 15.933 -6.233 1.00 70.00 78 ARG A C 1
ATOM 602 O O . ARG A 1 78 ? 3.096 15.608 -5.246 1.00 70.00 78 ARG A O 1
ATOM 609 N N . GLU A 1 79 ? 1.247 15.413 -6.514 1.00 77.00 79 GLU A N 1
ATOM 610 C CA . GLU A 1 79 ? 0.598 14.333 -5.777 1.00 77.00 79 GLU A CA 1
ATOM 611 C C . GLU A 1 79 ? 0.163 13.228 -6.742 1.00 77.00 79 GLU A C 1
ATOM 613 O O . GLU A 1 79 ? -0.605 13.472 -7.674 1.00 77.00 79 GLU A O 1
ATOM 618 N N . ILE A 1 80 ? 0.625 12.003 -6.494 1.00 81.19 80 ILE A N 1
ATOM 619 C CA . ILE A 1 80 ? 0.203 10.823 -7.258 1.00 81.19 80 ILE A CA 1
ATOM 620 C C . ILE A 1 80 ? -1.216 10.449 -6.818 1.00 81.19 80 ILE A C 1
ATOM 622 O O . ILE A 1 80 ? -1.504 10.423 -5.620 1.00 81.19 80 ILE A O 1
ATOM 626 N N . SER A 1 81 ? -2.099 10.178 -7.778 1.00 82.00 81 SER A N 1
ATOM 627 C CA . SER A 1 81 ? -3.463 9.721 -7.526 1.00 82.00 81 SER A CA 1
ATOM 628 C C . SER A 1 81 ? -3.593 8.226 -7.811 1.00 82.00 81 SER A C 1
ATOM 630 O O . SER A 1 81 ? -2.707 7.602 -8.398 1.00 82.00 81 SER A O 1
ATOM 632 N N . VAL A 1 82 ? -4.708 7.627 -7.398 1.00 76.94 82 VAL A N 1
ATOM 633 C CA . VAL A 1 82 ? -4.984 6.208 -7.679 1.00 76.94 82 VAL A CA 1
ATOM 634 C C . VAL A 1 82 ? -5.113 5.973 -9.185 1.00 76.94 82 VAL A C 1
ATOM 636 O O . VAL A 1 82 ? -4.633 4.973 -9.711 1.00 76.94 82 VAL A O 1
ATOM 639 N N . GLU A 1 83 ? -5.693 6.936 -9.894 1.00 80.50 83 GLU A N 1
ATOM 640 C CA . GLU A 1 83 ? -5.906 6.907 -11.339 1.00 80.50 83 GLU A CA 1
ATOM 641 C C . GLU A 1 83 ? -4.587 6.992 -12.123 1.00 80.50 83 GLU A C 1
ATOM 643 O O . GLU A 1 83 ? -4.470 6.403 -13.197 1.00 80.50 83 GLU A O 1
ATOM 648 N N . SER A 1 84 ? -3.567 7.678 -11.588 1.00 85.12 84 SER A N 1
ATOM 649 C CA . SER A 1 84 ? -2.240 7.746 -12.216 1.00 85.12 84 SER A CA 1
ATOM 650 C C . SER A 1 84 ? -1.336 6.551 -11.891 1.00 85.12 84 SER A C 1
ATOM 652 O O . SER A 1 84 ? -0.244 6.433 -12.454 1.00 85.12 84 SER A O 1
ATOM 654 N N . PHE A 1 85 ? -1.796 5.616 -11.053 1.00 88.94 85 PHE A N 1
ATOM 655 C CA . PHE A 1 85 ? -0.995 4.490 -10.581 1.00 88.94 85 PHE A CA 1
ATOM 656 C C . PHE A 1 85 ? -0.628 3.484 -11.685 1.00 88.94 85 PHE A C 1
ATOM 658 O O . PHE A 1 85 ? 0.539 3.104 -11.813 1.00 88.94 85 PHE A O 1
ATOM 665 N N . GLU A 1 86 ? -1.590 3.064 -12.516 1.00 92.62 86 GLU A N 1
ATOM 666 C CA . GLU A 1 86 ? -1.312 2.188 -13.665 1.00 92.62 86 GLU A CA 1
ATOM 667 C C . GLU A 1 86 ? -0.465 2.888 -14.748 1.00 92.62 86 GLU A C 1
ATOM 669 O O . GLU A 1 86 ? 0.546 2.305 -15.155 1.00 92.62 86 GLU A O 1
ATOM 674 N N . PRO A 1 87 ? -0.793 4.119 -15.201 1.00 92.75 87 PRO A N 1
ATOM 675 C CA . PRO A 1 87 ? 0.047 4.857 -16.143 1.00 92.75 87 PRO A CA 1
ATOM 676 C C . PRO A 1 87 ? 1.506 4.991 -15.690 1.00 92.75 87 PRO A C 1
ATOM 678 O O . PRO A 1 87 ? 2.410 4.693 -16.470 1.00 92.75 87 PRO A O 1
ATOM 681 N N . MET A 1 88 ? 1.743 5.345 -14.422 1.00 92.62 88 MET A N 1
ATOM 682 C CA . MET A 1 88 ? 3.088 5.432 -13.839 1.00 92.62 88 MET A CA 1
ATOM 683 C C . MET A 1 88 ? 3.819 4.083 -13.904 1.00 92.62 88 MET A C 1
ATOM 685 O O . MET A 1 88 ? 4.997 4.022 -14.260 1.00 92.62 88 MET A O 1
ATOM 689 N N . LEU A 1 89 ? 3.133 2.983 -13.581 1.00 94.38 89 LEU A N 1
ATOM 690 C CA . LEU A 1 89 ? 3.721 1.646 -13.641 1.00 94.38 89 LEU A CA 1
ATOM 691 C C . LEU A 1 89 ? 4.083 1.242 -15.082 1.00 94.38 89 LEU A C 1
ATOM 693 O O . LEU A 1 89 ? 5.141 0.651 -15.308 1.00 94.38 89 LEU A O 1
ATOM 697 N N . ARG A 1 90 ? 3.239 1.579 -16.064 1.00 95.12 90 ARG A N 1
ATOM 698 C CA . ARG A 1 90 ? 3.514 1.334 -17.492 1.00 95.12 90 ARG A CA 1
ATOM 699 C C . ARG A 1 90 ? 4.672 2.186 -18.009 1.00 95.12 90 ARG A C 1
ATOM 701 O O . ARG A 1 90 ? 5.525 1.672 -18.738 1.00 95.12 90 ARG A O 1
ATOM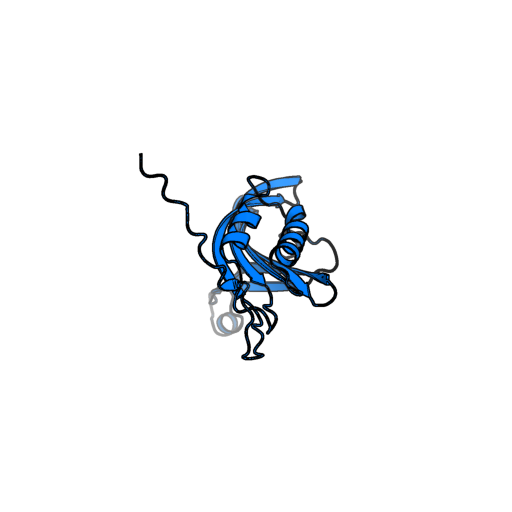 708 N N . GLU A 1 91 ? 4.738 3.455 -17.608 1.00 93.56 91 GLU A N 1
ATOM 709 C CA . GLU A 1 91 ? 5.875 4.329 -17.910 1.00 93.56 91 GLU A CA 1
ATOM 710 C C . GLU A 1 91 ? 7.171 3.752 -17.334 1.00 93.56 91 GLU A C 1
ATOM 712 O O . GLU A 1 91 ? 8.183 3.703 -18.032 1.00 93.56 91 GLU A O 1
ATOM 717 N N . MET A 1 92 ? 7.127 3.246 -16.099 1.00 93.75 92 MET A N 1
ATOM 718 C CA . MET A 1 92 ? 8.274 2.619 -15.449 1.00 93.75 92 MET A CA 1
ATOM 719 C C . MET A 1 92 ? 8.812 1.427 -16.235 1.00 93.75 92 MET A C 1
ATOM 721 O O . MET A 1 92 ? 10.009 1.384 -16.513 1.00 93.75 92 MET A O 1
ATOM 725 N N . VAL A 1 93 ? 7.945 0.491 -16.627 1.00 94.06 93 VAL A N 1
ATOM 726 C CA . VAL A 1 93 ? 8.336 -0.683 -17.425 1.00 94.06 93 VAL A CA 1
ATOM 727 C C . VAL A 1 93 ? 8.945 -0.259 -18.766 1.00 94.06 93 VAL A C 1
ATOM 729 O O . VAL A 1 93 ? 9.989 -0.773 -19.157 1.00 94.06 93 VAL A O 1
ATOM 732 N N . THR A 1 94 ? 8.354 0.744 -19.422 1.00 92.56 94 THR A N 1
ATOM 733 C CA . THR A 1 94 ? 8.823 1.251 -20.721 1.00 92.56 94 THR A CA 1
ATOM 734 C C . THR A 1 94 ? 10.186 1.942 -20.614 1.00 92.56 94 THR A C 1
ATOM 736 O O . THR A 1 94 ? 11.108 1.614 -21.356 1.00 92.56 94 THR A O 1
ATOM 739 N N . ARG A 1 95 ? 10.353 2.881 -19.672 1.00 90.62 95 ARG A N 1
ATOM 740 C CA . ARG A 1 95 ? 11.599 3.656 -19.493 1.00 90.62 95 ARG A CA 1
ATOM 741 C C . ARG A 1 95 ? 12.780 2.822 -19.001 1.00 90.62 95 ARG A C 1
ATOM 743 O O . ARG A 1 95 ? 13.932 3.243 -19.145 1.00 90.62 95 ARG A O 1
ATOM 750 N N . LEU A 1 96 ? 12.501 1.695 -18.356 1.00 90.44 96 LEU A N 1
ATOM 751 C CA . LEU A 1 96 ? 13.509 0.772 -17.843 1.00 90.44 96 LEU A CA 1
ATOM 752 C C . LEU A 1 96 ? 13.725 -0.440 -18.752 1.00 90.44 96 LEU A C 1
ATOM 754 O O . LEU A 1 96 ? 14.494 -1.315 -18.369 1.00 90.44 96 LEU A O 1
ATOM 758 N N . GLU A 1 97 ? 13.084 -0.472 -19.928 1.00 89.12 97 GLU A N 1
ATOM 759 C CA . GLU A 1 97 ? 13.236 -1.535 -20.933 1.00 89.12 97 GLU A CA 1
ATOM 760 C C . GLU A 1 97 ? 13.021 -2.939 -20.338 1.00 89.12 97 GLU A C 1
ATOM 762 O O . GLU A 1 97 ? 13.741 -3.892 -20.638 1.00 89.12 97 GLU A O 1
ATOM 767 N N . ALA A 1 98 ? 12.028 -3.057 -19.454 1.00 90.56 98 ALA A N 1
ATOM 768 C CA . ALA A 1 98 ? 11.687 -4.294 -18.766 1.00 90.56 98 ALA A CA 1
ATOM 769 C C . ALA A 1 98 ? 10.406 -4.919 -19.331 1.00 90.56 98 ALA A C 1
ATOM 771 O O . ALA A 1 98 ? 9.581 -4.244 -19.939 1.00 90.56 98 ALA A O 1
ATOM 772 N N . GLU A 1 99 ? 10.201 -6.213 -19.081 1.00 91.25 99 GLU A N 1
ATOM 773 C CA . GLU A 1 99 ? 8.949 -6.906 -19.430 1.00 91.25 99 GLU A CA 1
ATOM 774 C C . GLU A 1 99 ? 7.948 -6.937 -18.270 1.00 91.25 99 GLU A C 1
ATOM 776 O O . GLU A 1 99 ? 6.738 -7.029 -18.477 1.00 91.25 99 GLU A O 1
ATOM 781 N N . THR A 1 100 ? 8.450 -6.856 -17.036 1.00 95.31 100 THR A N 1
ATOM 782 C CA . THR A 1 100 ? 7.643 -6.922 -15.817 1.00 95.31 100 THR A CA 1
ATOM 783 C C . THR A 1 100 ? 7.941 -5.750 -14.898 1.00 95.31 100 THR A C 1
ATOM 785 O O . THR A 1 100 ? 9.071 -5.260 -14.820 1.00 95.31 100 THR A O 1
ATOM 788 N N . GLY A 1 101 ? 6.915 -5.306 -14.177 1.00 96.06 101 GLY A N 1
ATOM 789 C CA . GLY A 1 101 ? 6.994 -4.185 -13.249 1.00 96.06 101 GLY A CA 1
ATOM 790 C C . GLY A 1 101 ? 6.173 -4.440 -11.998 1.00 96.06 101 GLY A C 1
ATOM 791 O O . GLY A 1 101 ? 5.148 -5.118 -12.042 1.00 96.06 101 GLY A O 1
ATOM 792 N N . HIS A 1 102 ? 6.616 -3.888 -10.877 1.00 97.38 102 HIS A N 1
ATOM 793 C CA . HIS A 1 102 ? 5.945 -4.009 -9.594 1.00 97.38 102 HIS A CA 1
ATOM 794 C C . HIS A 1 102 ? 6.106 -2.723 -8.789 1.00 97.38 102 HIS A C 1
ATOM 796 O O . HIS A 1 102 ? 7.232 -2.300 -8.527 1.00 97.38 102 HIS A O 1
ATOM 802 N N . VAL A 1 103 ? 4.993 -2.123 -8.377 1.00 97.00 103 VAL A N 1
ATOM 803 C CA . VAL A 1 103 ? 4.979 -0.947 -7.502 1.00 97.00 103 VAL A CA 1
ATOM 804 C C . VAL A 1 103 ? 4.067 -1.221 -6.316 1.00 97.00 103 VAL A C 1
ATOM 806 O O . VAL A 1 103 ? 2.931 -1.656 -6.486 1.00 97.00 103 VAL A O 1
ATOM 809 N N . GLU A 1 104 ? 4.561 -0.941 -5.118 1.00 97.88 104 GLU A N 1
ATOM 810 C CA . GLU A 1 104 ? 3.787 -0.909 -3.882 1.00 97.88 104 GLU A CA 1
ATOM 811 C C . GLU A 1 104 ? 3.727 0.533 -3.383 1.00 97.88 104 GLU A C 1
ATOM 813 O O . GLU A 1 104 ? 4.758 1.200 -3.316 1.00 97.88 104 GLU A O 1
ATOM 818 N N . MET A 1 105 ? 2.543 0.994 -2.996 1.00 97.12 105 MET A N 1
ATOM 819 C CA . MET A 1 105 ? 2.289 2.316 -2.432 1.00 97.12 105 MET A CA 1
ATOM 820 C C . MET A 1 105 ? 1.552 2.138 -1.107 1.00 97.12 105 MET A C 1
ATOM 822 O O . MET A 1 105 ? 0.375 1.785 -1.104 1.00 97.12 105 MET A O 1
ATOM 826 N N . SER A 1 106 ? 2.254 2.329 0.013 1.00 98.31 106 SER A N 1
ATOM 827 C CA . SER A 1 106 ? 1.712 2.144 1.370 1.00 98.31 106 SER A CA 1
ATOM 828 C C . SER A 1 106 ? 1.471 3.479 2.062 1.00 98.31 106 SER A C 1
ATOM 830 O O . SER A 1 106 ? 2.386 4.300 2.095 1.00 98.31 106 SER A O 1
ATOM 832 N N . PHE A 1 107 ? 0.288 3.697 2.626 1.00 97.94 107 PHE A N 1
ATOM 833 C CA . PHE A 1 107 ? -0.103 4.965 3.241 1.00 97.94 107 PHE A CA 1
ATOM 834 C C . PHE A 1 107 ? -1.164 4.775 4.335 1.00 97.94 107 PHE A C 1
ATOM 836 O O . PHE A 1 107 ? -1.970 3.842 4.250 1.00 97.94 107 PHE A O 1
ATOM 843 N N . PRO A 1 108 ? -1.218 5.686 5.324 1.00 97.75 108 PRO A N 1
ATOM 844 C CA . PRO A 1 108 ? -2.325 5.738 6.262 1.00 97.75 108 PRO A CA 1
ATOM 845 C C . PRO A 1 108 ? -3.561 6.342 5.586 1.00 97.75 108 PRO A C 1
ATOM 847 O O . PRO A 1 108 ? -3.467 7.360 4.889 1.00 97.75 108 PRO A O 1
ATOM 850 N N . TYR A 1 109 ? -4.715 5.728 5.827 1.00 97.50 109 TYR A N 1
ATOM 851 C CA . TYR A 1 109 ? -6.032 6.170 5.377 1.00 97.50 109 TYR A CA 1
ATOM 852 C C . TYR A 1 109 ? -6.941 6.399 6.582 1.00 97.50 109 TYR A C 1
ATOM 854 O O . TYR A 1 109 ? -6.958 5.575 7.495 1.00 97.50 109 TYR A O 1
ATOM 862 N N . PHE A 1 110 ? -7.701 7.494 6.601 1.00 96.69 110 PHE A N 1
ATOM 863 C CA . PHE A 1 110 ? -8.547 7.837 7.742 1.00 96.69 110 PHE A CA 1
ATOM 864 C C . PHE A 1 110 ? -10.025 7.709 7.392 1.00 96.69 110 PHE A C 1
ATOM 866 O O . PHE A 1 110 ? -10.473 8.209 6.366 1.00 96.69 110 PHE A O 1
ATOM 873 N N . ILE A 1 111 ? -10.808 7.090 8.274 1.00 95.69 111 ILE A N 1
ATOM 874 C CA . ILE A 1 111 ? -12.271 7.062 8.157 1.00 95.69 111 ILE A CA 1
ATOM 875 C C . ILE A 1 111 ? -12.862 7.727 9.392 1.00 95.69 111 ILE A C 1
ATOM 877 O O . ILE A 1 111 ? -12.490 7.406 10.524 1.00 95.69 111 ILE A O 1
ATOM 881 N N . ASN A 1 112 ? -13.798 8.649 9.176 1.00 94.50 112 ASN A N 1
ATOM 882 C CA . ASN A 1 112 ? -14.562 9.244 10.261 1.00 94.50 112 ASN A CA 1
ATOM 883 C C . ASN A 1 112 ? -15.640 8.261 10.735 1.00 94.50 112 ASN A C 1
ATOM 885 O O . ASN A 1 112 ? -16.507 7.862 9.955 1.00 94.50 112 ASN A O 1
ATOM 889 N N . LYS A 1 113 ? -15.576 7.848 12.003 1.00 94.00 113 LYS A N 1
ATOM 890 C CA . LYS A 1 113 ? -16.501 6.881 12.601 1.00 94.00 113 LYS A CA 1
ATOM 891 C C . LYS A 1 113 ? -17.330 7.518 13.709 1.00 94.00 113 LYS A C 1
ATOM 893 O O . LYS A 1 113 ? -16.811 8.247 14.552 1.00 94.00 113 LYS A O 1
ATOM 898 N N . ALA A 1 114 ? -18.616 7.178 13.725 1.00 96.31 114 ALA A N 1
ATOM 899 C CA . ALA A 1 114 ? -19.545 7.551 14.780 1.00 96.31 114 ALA A CA 1
ATOM 900 C C . ALA A 1 114 ? -19.415 6.596 15.973 1.00 96.31 114 ALA A C 1
ATOM 902 O O . ALA A 1 114 ? -19.486 5.375 15.809 1.00 96.31 114 ALA A O 1
ATOM 903 N N . ALA A 1 115 ? -19.295 7.137 17.184 1.00 95.94 115 ALA A N 1
ATOM 904 C CA . ALA A 1 115 ? -19.422 6.348 18.399 1.00 95.94 115 ALA A CA 1
ATOM 905 C C . ALA A 1 115 ? -20.820 5.695 18.454 1.00 95.94 115 ALA A C 1
ATOM 907 O O . ALA A 1 115 ? -21.820 6.382 18.238 1.00 95.94 115 ALA A O 1
ATOM 908 N N . PRO A 1 116 ? -20.923 4.399 18.799 1.00 94.94 116 PRO A N 1
ATOM 909 C CA . PRO A 1 116 ? -22.156 3.625 18.624 1.00 94.94 116 PRO A CA 1
ATOM 910 C C . PRO A 1 116 ? -23.328 4.091 19.498 1.00 94.94 116 PRO A C 1
ATOM 912 O O . PRO A 1 116 ? -24.472 3.777 19.192 1.00 94.94 116 PRO A O 1
ATOM 915 N N . VAL A 1 117 ? -23.055 4.819 20.587 1.00 96.25 117 VAL A N 1
ATOM 916 C CA . VAL A 1 117 ? -24.089 5.324 21.507 1.00 96.25 117 VAL A CA 1
ATOM 917 C C . VAL A 1 117 ? -24.198 6.844 21.440 1.00 96.25 117 VAL A C 1
ATOM 919 O O . VAL A 1 117 ? -25.278 7.371 21.208 1.00 96.25 117 VAL A O 1
ATOM 922 N N . SER A 1 118 ? -23.090 7.566 21.635 1.00 95.88 118 SER A N 1
ATOM 923 C CA . SER A 1 118 ? -23.112 9.034 21.685 1.00 95.88 118 SER A CA 1
ATOM 924 C C . SER A 1 118 ? -23.154 9.703 20.310 1.00 95.88 118 SER A C 1
ATOM 926 O O . SER A 1 118 ? -23.394 10.905 20.239 1.00 95.88 118 SER A O 1
ATOM 928 N N . GLY A 1 119 ? -22.864 8.973 19.226 1.00 95.94 119 GLY A N 1
ATOM 929 C CA . GLY A 1 119 ? -22.775 9.520 17.868 1.00 95.94 119 GLY A CA 1
ATOM 930 C C . GLY A 1 119 ? -21.584 10.456 17.628 1.00 95.94 119 GLY A C 1
ATOM 931 O O . GLY A 1 119 ? -21.420 10.954 16.512 1.00 95.94 119 GLY A O 1
ATOM 932 N N . VAL A 1 120 ? -20.746 10.689 18.647 1.00 96.75 120 VAL A N 1
ATOM 933 C CA . VAL A 1 120 ? -19.544 11.527 18.549 1.00 96.75 120 VAL A CA 1
ATOM 934 C C . VAL A 1 120 ? -18.638 10.977 17.455 1.00 96.75 120 VAL A C 1
ATOM 936 O O . VAL A 1 120 ? -18.348 9.784 17.423 1.00 96.75 120 VAL A O 1
ATOM 939 N N . GLN A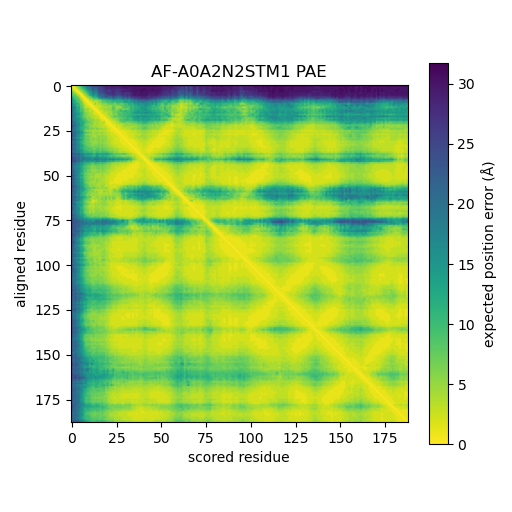 1 121 ? -18.221 11.859 16.556 1.00 96.69 121 GLN A N 1
ATOM 940 C CA . GLN A 1 121 ? -17.394 11.526 15.404 1.00 96.69 121 GLN A CA 1
ATOM 941 C C . GLN A 1 121 ? -15.911 11.551 15.786 1.00 96.69 121 GLN A C 1
ATOM 943 O O . GLN A 1 121 ? -15.462 12.472 16.472 1.00 96.69 121 GLN A O 1
ATOM 948 N N . SER A 1 122 ? -15.151 10.559 15.332 1.00 95.50 122 SER A N 1
ATOM 949 C CA . SER A 1 122 ? -13.697 10.497 15.501 1.00 95.50 122 SER A CA 1
ATOM 950 C C . SER A 1 122 ? -13.028 9.819 14.310 1.00 95.50 122 SER A C 1
ATOM 952 O O . SER A 1 122 ? -13.578 8.871 13.749 1.00 95.50 122 SER A O 1
ATOM 954 N N . LEU A 1 123 ? -11.816 10.258 13.971 1.00 95.19 123 LEU A N 1
ATOM 955 C CA . LEU A 1 123 ? -11.004 9.630 12.931 1.00 95.19 123 LEU A CA 1
ATOM 956 C C . LEU A 1 123 ? -10.357 8.341 13.443 1.00 95.19 123 LEU A C 1
ATOM 958 O O . LEU A 1 123 ? -9.797 8.313 14.540 1.00 95.19 123 LEU A O 1
ATOM 962 N N . MET A 1 124 ? -10.403 7.301 12.617 1.00 96.19 124 MET A N 1
ATOM 963 C CA . MET A 1 124 ? -9.688 6.044 12.816 1.00 96.19 124 MET A CA 1
ATOM 964 C C . MET A 1 124 ? -8.766 5.801 11.624 1.00 96.19 124 MET A C 1
ATOM 966 O O . MET A 1 124 ? -9.197 5.960 10.481 1.00 96.19 124 MET A O 1
ATOM 970 N N . ASP A 1 125 ? -7.515 5.447 11.899 1.00 96.31 125 ASP A N 1
ATOM 971 C CA . ASP A 1 125 ? -6.489 5.160 10.902 1.00 96.31 125 ASP A CA 1
ATOM 972 C C . ASP A 1 125 ? -6.467 3.681 10.487 1.00 96.31 125 ASP A C 1
ATOM 974 O O . ASP A 1 125 ? -6.710 2.770 11.285 1.00 96.31 125 ASP A O 1
ATOM 978 N N . TYR A 1 126 ? -6.155 3.466 9.211 1.00 97.94 126 TYR A N 1
ATOM 979 C CA . TYR A 1 126 ? -5.974 2.170 8.565 1.00 97.94 126 TYR A CA 1
ATOM 980 C C . TYR A 1 126 ? -4.691 2.204 7.743 1.00 97.94 126 TYR A C 1
ATOM 982 O O . TYR A 1 126 ? -4.421 3.191 7.060 1.00 97.94 126 TYR A O 1
ATOM 990 N N . GLU A 1 127 ? -3.924 1.117 7.753 1.00 98.06 127 GLU A N 1
ATOM 991 C CA . GLU A 1 127 ? -2.763 0.991 6.868 1.00 98.06 127 GLU A CA 1
ATOM 992 C C . GLU A 1 127 ? -3.202 0.349 5.554 1.00 98.06 127 GLU A C 1
ATOM 994 O O . GLU A 1 127 ? -3.643 -0.807 5.525 1.00 98.06 127 GLU A O 1
ATOM 999 N N . VAL A 1 128 ? -3.076 1.101 4.463 1.00 98.06 128 VAL A N 1
ATOM 1000 C CA . VAL A 1 128 ? -3.470 0.680 3.119 1.00 98.06 128 VAL A CA 1
ATOM 1001 C C . VAL A 1 128 ? -2.221 0.519 2.263 1.00 98.06 128 VAL A C 1
ATOM 1003 O O . VAL A 1 128 ? -1.305 1.336 2.306 1.00 98.06 128 VAL A O 1
ATOM 1006 N N . THR A 1 129 ? -2.163 -0.544 1.467 1.00 98.25 129 THR A N 1
ATOM 1007 C CA . THR A 1 129 ? -1.177 -0.713 0.402 1.00 98.25 129 THR A CA 1
ATOM 1008 C C . THR A 1 129 ? -1.876 -0.981 -0.919 1.00 98.25 129 THR A C 1
ATOM 1010 O O . THR A 1 129 ? -2.605 -1.964 -1.057 1.00 98.25 129 THR A O 1
ATOM 1013 N N . PHE A 1 130 ? -1.578 -0.162 -1.917 1.00 97.19 130 PHE A N 1
ATOM 1014 C CA . PHE A 1 130 ? -1.895 -0.444 -3.312 1.00 97.19 130 PHE A CA 1
ATOM 1015 C C . PHE A 1 130 ? -0.701 -1.103 -3.987 1.00 97.19 130 PHE A C 1
ATOM 1017 O O . PHE A 1 130 ? 0.432 -0.646 -3.850 1.00 97.19 130 PHE A O 1
ATOM 1024 N N . ILE A 1 131 ? -0.952 -2.203 -4.687 1.00 97.94 131 ILE A N 1
ATOM 1025 C CA . ILE A 1 131 ? 0.069 -3.029 -5.321 1.00 97.94 131 ILE A CA 1
ATOM 1026 C C . ILE A 1 131 ? -0.303 -3.180 -6.791 1.00 97.94 131 ILE A C 1
ATOM 1028 O O . ILE A 1 131 ? -1.300 -3.812 -7.135 1.00 97.94 131 ILE A O 1
ATOM 1032 N N . GLY A 1 132 ? 0.512 -2.600 -7.662 1.00 97.06 132 GLY A N 1
ATOM 1033 C CA . GLY A 1 132 ? 0.370 -2.690 -9.109 1.00 97.06 132 GLY A CA 1
ATOM 1034 C C . GLY A 1 132 ? 1.426 -3.627 -9.663 1.00 97.06 132 GLY A C 1
ATOM 1035 O O . GLY A 1 132 ? 2.606 -3.494 -9.336 1.00 97.06 132 GLY A O 1
ATOM 1036 N N . THR A 1 133 ? 1.018 -4.578 -10.498 1.00 97.38 133 THR A N 1
ATOM 1037 C CA . THR A 1 133 ? 1.946 -5.489 -11.176 1.00 97.38 133 THR A CA 1
ATOM 1038 C C . THR A 1 133 ? 1.655 -5.526 -12.670 1.00 97.38 133 THR A C 1
ATOM 1040 O O . THR A 1 133 ? 0.507 -5.679 -13.077 1.00 97.38 133 THR A O 1
ATOM 1043 N N . ILE A 1 134 ? 2.701 -5.399 -13.484 1.00 97.06 134 ILE A N 1
ATOM 1044 C CA . ILE A 1 134 ? 2.678 -5.726 -14.911 1.00 97.06 134 ILE A CA 1
ATOM 1045 C C . ILE A 1 134 ? 3.400 -7.057 -15.071 1.00 97.06 134 ILE A C 1
ATOM 1047 O O . ILE A 1 134 ? 4.572 -7.185 -14.711 1.00 97.06 134 ILE A O 1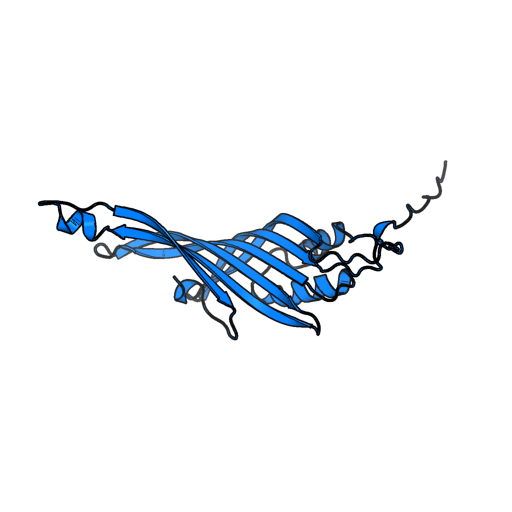
ATOM 1051 N N . HIS A 1 135 ? 2.675 -8.046 -15.578 1.00 94.81 135 HIS A N 1
ATOM 1052 C CA . HIS A 1 135 ? 3.212 -9.355 -15.925 1.00 94.81 135 HIS A CA 1
ATOM 1053 C C . HIS A 1 135 ? 3.741 -9.367 -17.362 1.00 94.81 135 HIS A C 1
ATOM 1055 O O . HIS A 1 135 ? 3.423 -8.480 -18.157 1.00 94.81 135 HIS A O 1
ATOM 1061 N N . GLU A 1 136 ? 4.483 -10.423 -17.702 1.00 89.25 136 GLU A N 1
ATOM 1062 C CA . GLU A 1 136 ? 4.875 -10.719 -19.080 1.00 89.25 136 GLU A CA 1
ATOM 1063 C C . GLU A 1 136 ? 3.652 -10.658 -20.011 1.00 89.25 136 GLU A C 1
ATOM 1065 O O . GLU A 1 136 ? 2.533 -11.033 -19.638 1.00 89.25 136 GLU A O 1
ATOM 1070 N N . GLY A 1 137 ? 3.846 -10.112 -21.212 1.00 90.06 137 GLY A N 1
ATOM 1071 C CA . GLY A 1 137 ? 2.751 -9.819 -22.142 1.00 90.06 137 GLY A CA 1
ATOM 1072 C C . GLY A 1 137 ? 1.944 -8.554 -21.808 1.00 90.06 137 GLY A C 1
ATOM 1073 O O . GLY A 1 137 ? 0.915 -8.310 -22.432 1.00 90.06 137 GLY A O 1
ATOM 1074 N N . GLY A 1 138 ? 2.382 -7.737 -20.841 1.00 92.56 138 GLY A N 1
ATOM 1075 C CA . GLY A 1 138 ? 1.831 -6.399 -20.580 1.00 92.56 138 GLY A CA 1
ATOM 1076 C C . GLY A 1 138 ? 0.524 -6.369 -19.779 1.00 92.56 138 GLY A C 1
ATOM 1077 O O . GLY A 1 138 ? -0.095 -5.304 -19.644 1.00 92.56 138 GLY A O 1
ATOM 1078 N N . ARG A 1 139 ? 0.099 -7.519 -19.237 1.00 95.38 139 ARG A N 1
ATOM 1079 C CA . ARG A 1 139 ? -1.126 -7.650 -18.437 1.00 95.38 139 ARG A CA 1
ATOM 1080 C C . ARG A 1 139 ? -0.948 -6.978 -17.077 1.00 95.38 139 ARG A C 1
ATOM 1082 O O . ARG A 1 139 ? -0.080 -7.371 -16.298 1.00 95.38 139 ARG A O 1
ATOM 1089 N N . TYR A 1 140 ? -1.811 -6.009 -16.790 1.00 95.69 140 TYR A N 1
ATOM 1090 C CA . TYR A 1 140 ? -1.864 -5.320 -15.506 1.00 95.69 140 TYR A CA 1
ATOM 1091 C C . TYR A 1 140 ? -2.727 -6.088 -14.498 1.00 95.69 140 TYR A C 1
ATOM 1093 O O . TYR A 1 140 ? -3.740 -6.689 -14.861 1.00 95.69 140 TYR A O 1
ATOM 1101 N N . ALA A 1 141 ? -2.315 -6.070 -13.235 1.00 96.50 141 ALA A N 1
ATOM 1102 C CA . ALA A 1 141 ? -3.087 -6.552 -12.104 1.00 96.50 141 ALA A CA 1
ATOM 1103 C C . ALA A 1 141 ? -2.960 -5.563 -10.942 1.00 96.50 141 ALA A C 1
ATOM 1105 O O . ALA A 1 141 ? -1.849 -5.194 -10.545 1.00 96.50 141 ALA A O 1
ATOM 1106 N N . PHE A 1 142 ? -4.103 -5.185 -10.376 1.00 96.75 142 PHE A N 1
ATOM 1107 C CA . PHE A 1 142 ? -4.180 -4.356 -9.183 1.00 96.75 142 PHE A CA 1
ATOM 1108 C C . PHE A 1 142 ? -4.540 -5.210 -7.972 1.00 96.75 142 PHE A C 1
ATOM 1110 O O . PHE A 1 142 ? -5.448 -6.040 -8.016 1.00 96.75 142 PHE A O 1
ATOM 1117 N N . THR A 1 143 ? -3.813 -5.026 -6.878 1.00 97.62 143 THR A N 1
ATOM 1118 C CA . THR A 1 143 ? -4.073 -5.679 -5.598 1.00 97.62 143 THR A CA 1
ATOM 1119 C C . THR A 1 143 ? -4.111 -4.632 -4.500 1.00 97.62 143 THR A C 1
ATOM 1121 O O . THR A 1 143 ? -3.187 -3.835 -4.355 1.00 97.62 143 THR A O 1
ATOM 1124 N N . MET A 1 144 ? -5.174 -4.658 -3.707 1.00 97.31 144 MET A N 1
ATOM 1125 C CA . MET A 1 144 ? -5.343 -3.806 -2.540 1.00 97.31 144 MET A CA 1
ATOM 1126 C C . MET A 1 144 ? -5.121 -4.636 -1.280 1.00 97.31 144 MET A C 1
ATOM 1128 O O . MET A 1 144 ? -5.672 -5.729 -1.133 1.00 97.31 144 MET A O 1
ATOM 1132 N N . ARG A 1 145 ? -4.303 -4.120 -0.367 1.00 98.50 145 ARG A N 1
ATOM 1133 C CA . ARG A 1 145 ? -4.073 -4.697 0.955 1.00 98.50 145 ARG A CA 1
ATOM 1134 C C . ARG A 1 145 ? -4.441 -3.677 2.016 1.00 98.50 145 ARG A C 1
ATOM 1136 O O . ARG A 1 145 ? -3.959 -2.555 1.964 1.00 98.50 145 ARG A O 1
ATOM 1143 N N . ILE A 1 146 ? -5.259 -4.071 2.980 1.00 98.25 146 ILE A N 1
ATOM 1144 C CA . ILE A 1 146 ? -5.716 -3.198 4.063 1.00 98.25 146 ILE A CA 1
ATOM 1145 C C . ILE A 1 146 ? -5.510 -3.926 5.381 1.00 98.25 146 ILE A C 1
ATOM 1147 O O . ILE A 1 146 ? -5.866 -5.099 5.510 1.00 98.25 146 ILE A O 1
ATOM 1151 N N . MET A 1 147 ? -4.927 -3.238 6.356 1.00 98.50 147 MET A N 1
ATOM 1152 C CA . MET A 1 147 ? -4.829 -3.696 7.733 1.00 98.50 147 MET A CA 1
ATOM 1153 C C . MET A 1 147 ? -5.820 -2.913 8.596 1.00 98.50 147 MET A C 1
ATOM 1155 O O . MET A 1 147 ? -5.747 -1.689 8.702 1.00 98.50 147 MET A O 1
ATOM 1159 N N . VAL A 1 148 ? -6.746 -3.647 9.210 1.00 97.75 148 VAL A N 1
ATOM 1160 C CA . VAL A 1 148 ? -7.831 -3.123 10.037 1.00 97.75 148 VAL A CA 1
ATOM 1161 C C . VAL A 1 148 ? -7.550 -3.462 11.504 1.00 97.75 148 VAL A C 1
ATOM 1163 O O . VAL A 1 148 ? -7.546 -4.647 11.865 1.00 97.75 148 VAL A O 1
ATOM 1166 N N . PRO A 1 149 ? -7.314 -2.462 12.374 1.00 97.31 149 PRO A N 1
ATOM 1167 C CA . PRO A 1 149 ? -7.206 -2.701 13.804 1.00 97.31 149 PRO A CA 1
ATOM 1168 C C . PRO A 1 149 ? -8.595 -2.949 14.404 1.00 97.31 149 PRO A C 1
ATOM 1170 O O . PRO A 1 149 ? -9.507 -2.135 14.274 1.00 97.31 149 PRO A O 1
ATOM 1173 N N . VAL A 1 150 ? -8.748 -4.075 15.099 1.00 97.50 150 VAL A N 1
ATOM 1174 C CA . VAL A 1 150 ? -9.994 -4.491 15.758 1.00 97.50 150 VAL A CA 1
ATOM 1175 C C . VAL A 1 150 ? -9.736 -4.891 17.207 1.00 97.50 150 VAL A C 1
ATOM 1177 O O . VAL A 1 150 ? -8.615 -5.227 17.594 1.00 97.50 150 VAL A O 1
ATOM 1180 N N . THR A 1 151 ? -10.783 -4.887 18.028 1.00 97.50 151 THR A N 1
ATOM 1181 C CA . THR A 1 151 ? -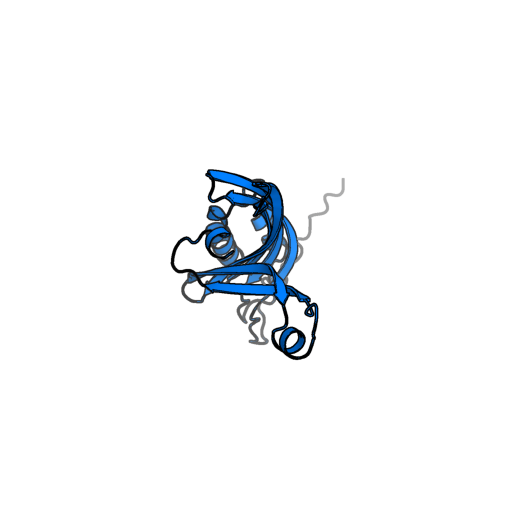10.751 -5.519 19.351 1.00 97.50 151 THR A CA 1
ATOM 1182 C C . THR A 1 151 ? -11.344 -6.913 19.237 1.00 97.50 151 THR A C 1
ATOM 1184 O O . THR A 1 151 ? -12.517 -7.061 18.903 1.00 97.50 151 THR A O 1
ATOM 1187 N N . SER A 1 152 ? -10.540 -7.936 19.515 1.00 97.56 152 SER A N 1
ATOM 1188 C CA . SER A 1 152 ? -11.009 -9.319 19.590 1.00 97.56 152 SER A CA 1
ATOM 1189 C C . SER A 1 152 ? -11.237 -9.716 21.046 1.00 97.56 152 SER A C 1
ATOM 1191 O O . SER A 1 152 ? -10.566 -9.215 21.948 1.00 97.56 152 SER A O 1
ATOM 1193 N N . LEU A 1 153 ? -12.206 -10.600 21.286 1.00 97.69 153 LEU A N 1
ATOM 1194 C CA . LEU A 1 153 ? -12.546 -11.104 22.614 1.00 97.69 153 LEU A CA 1
ATOM 1195 C C . LEU A 1 153 ? -12.475 -12.627 22.604 1.00 97.69 153 LEU A C 1
ATOM 1197 O O . LEU A 1 153 ? -13.022 -13.275 21.712 1.00 97.69 153 LEU A O 1
ATOM 1201 N N . CYS A 1 154 ? -11.792 -13.202 23.591 1.00 97.31 154 CYS A N 1
ATOM 1202 C CA . CYS A 1 154 ? -11.553 -14.637 23.646 1.00 97.31 154 CYS A CA 1
ATOM 1203 C C . CYS A 1 154 ? -12.777 -15.384 24.214 1.00 97.31 154 CYS A C 1
ATOM 1205 O O . CYS A 1 154 ? -13.054 -15.270 25.417 1.00 97.31 154 CYS A O 1
ATOM 1207 N N . PRO A 1 155 ? -13.487 -16.207 23.412 1.00 96.81 155 PRO A N 1
ATOM 1208 C CA . PRO A 1 155 ? -14.651 -16.950 23.898 1.00 96.81 155 PRO A CA 1
ATOM 1209 C C . PRO A 1 155 ? -14.271 -17.988 24.962 1.00 96.81 155 PRO A C 1
ATOM 1211 O O . PRO A 1 155 ? -15.042 -18.240 25.887 1.00 96.81 155 PRO A O 1
ATOM 1214 N N . CYS A 1 156 ? -13.062 -18.553 24.887 1.00 96.69 156 CYS A N 1
ATOM 1215 C CA . CYS A 1 156 ? -12.568 -19.515 25.870 1.00 96.69 156 CYS A CA 1
ATOM 1216 C C . CYS A 1 156 ? -12.418 -18.879 27.256 1.00 96.69 156 CYS A C 1
ATOM 1218 O O . CYS A 1 156 ? -12.860 -19.467 28.238 1.00 96.69 156 CYS A O 1
ATOM 1220 N N . SER A 1 157 ? -11.859 -17.664 27.329 1.00 97.19 157 SER A N 1
ATOM 1221 C CA . SER A 1 157 ? -11.727 -16.923 28.590 1.00 97.19 157 SER A CA 1
ATOM 1222 C C . SER A 1 157 ? -13.096 -16.615 29.187 1.00 97.19 157 SER A C 1
ATOM 1224 O O . SER A 1 157 ? -13.299 -16.851 30.373 1.00 97.19 157 SER A O 1
ATOM 1226 N N . LYS A 1 158 ? -14.065 -16.182 28.368 1.00 96.75 158 LYS A N 1
ATOM 1227 C CA . LYS A 1 158 ? -15.422 -15.922 28.860 1.00 96.75 158 LYS A CA 1
ATOM 1228 C C . LYS A 1 158 ? -16.086 -17.178 29.433 1.00 96.75 158 LYS A C 1
ATOM 1230 O O . LYS A 1 158 ? -16.806 -17.085 30.420 1.00 96.75 158 LYS A O 1
ATOM 1235 N N . LYS A 1 159 ? -15.851 -18.343 28.821 1.00 97.19 159 LYS A N 1
ATOM 1236 C CA . LYS A 1 159 ? -16.455 -19.616 29.241 1.00 97.19 159 LYS A CA 1
ATOM 1237 C C . LYS A 1 159 ? -15.979 -20.086 30.621 1.00 97.19 159 LYS A C 1
ATOM 1239 O O . LYS A 1 159 ? -16.734 -20.772 31.300 1.00 97.19 159 LYS A O 1
ATOM 1244 N N . ILE A 1 160 ? -14.753 -19.745 31.023 1.00 97.25 160 ILE A N 1
ATOM 1245 C CA . ILE A 1 160 ? -14.137 -20.219 32.276 1.00 97.25 160 ILE A CA 1
ATOM 1246 C C . ILE A 1 160 ? -14.138 -19.173 33.403 1.00 97.25 160 ILE A C 1
ATOM 1248 O O . ILE A 1 160 ? -13.549 -19.419 34.452 1.00 97.25 160 ILE A O 1
ATOM 1252 N N . SER A 1 161 ? -14.746 -18.001 33.202 1.00 95.94 161 SER A N 1
ATOM 1253 C CA . SER A 1 161 ? -14.710 -16.889 34.161 1.00 95.94 161 SER A CA 1
ATOM 1254 C C . SER A 1 161 ? -16.115 -16.444 34.573 1.00 95.94 161 SER A C 1
ATOM 1256 O O . SER A 1 161 ? -16.970 -16.209 33.719 1.00 95.94 161 SER A O 1
ATOM 1258 N N . GLU A 1 162 ? -16.340 -16.274 35.882 1.00 95.75 162 GLU A N 1
ATOM 1259 C CA . GLU A 1 162 ? -17.612 -15.771 36.433 1.00 95.75 162 GLU A CA 1
ATOM 1260 C C . GLU A 1 162 ? -17.911 -14.332 35.975 1.00 95.75 162 GLU A C 1
ATOM 1262 O O . GLU A 1 162 ? -19.053 -13.990 35.666 1.00 95.75 162 GLU A O 1
ATOM 1267 N N . TYR A 1 163 ? -16.877 -13.497 35.841 1.00 95.81 163 TYR A N 1
ATOM 1268 C CA . TYR A 1 163 ? -16.970 -12.124 35.349 1.00 95.81 163 TYR A CA 1
ATOM 1269 C C . TYR A 1 163 ? -15.816 -11.790 34.397 1.00 95.81 163 TYR A C 1
ATOM 1271 O O . TYR A 1 163 ? -14.725 -12.349 34.482 1.00 95.81 163 TYR A O 1
ATOM 1279 N N . GLY A 1 164 ? -16.070 -10.850 33.482 1.00 96.19 164 GLY A N 1
ATOM 1280 C CA . GLY A 1 164 ? -15.093 -10.413 32.483 1.00 96.19 164 GLY A CA 1
ATOM 1281 C C . GLY A 1 164 ? -14.801 -11.440 31.382 1.00 96.19 164 GLY A C 1
ATOM 1282 O O . GLY A 1 164 ? -15.397 -12.517 31.316 1.00 96.19 164 GLY A O 1
ATOM 1283 N N . ALA A 1 165 ? -13.917 -11.043 30.469 1.00 97.12 165 ALA A N 1
ATOM 1284 C CA . ALA A 1 165 ? -13.288 -11.885 29.459 1.00 97.12 165 ALA A CA 1
ATOM 1285 C C . ALA A 1 165 ? -12.029 -11.180 28.946 1.00 97.12 165 ALA A C 1
ATOM 1287 O O . ALA A 1 165 ? -12.008 -9.953 28.836 1.00 97.12 165 ALA A O 1
ATOM 1288 N N . HIS A 1 166 ? -11.000 -11.949 28.607 1.00 97.00 166 HIS A N 1
ATOM 1289 C CA . HIS A 1 166 ? -9.810 -11.411 27.958 1.00 97.00 166 HIS A CA 1
ATOM 1290 C C . HIS A 1 166 ? -10.137 -10.846 26.567 1.00 97.00 166 HIS A C 1
ATOM 1292 O O . HIS A 1 166 ? -10.806 -11.505 25.762 1.00 97.00 166 HIS A O 1
ATOM 1298 N N . ASN A 1 167 ? -9.622 -9.650 26.289 1.00 97.81 167 ASN A N 1
ATOM 1299 C CA . ASN A 1 167 ? -9.611 -9.038 24.971 1.00 97.81 167 ASN A CA 1
ATOM 1300 C C . ASN A 1 167 ? -8.226 -8.465 24.646 1.00 97.81 167 ASN A C 1
ATOM 1302 O O . ASN A 1 167 ? -7.384 -8.256 25.525 1.00 97.81 167 ASN A O 1
ATOM 1306 N N . GLN A 1 168 ? -8.005 -8.196 23.365 1.00 97.50 168 GLN A N 1
ATOM 1307 C CA . GLN A 1 168 ? -6.776 -7.589 22.884 1.00 97.50 168 GLN A CA 1
ATOM 1308 C C . GLN A 1 168 ? -7.017 -6.813 21.591 1.00 97.50 168 GLN A C 1
ATOM 1310 O O . GLN A 1 168 ? -8.009 -7.015 20.884 1.00 97.50 168 GLN A O 1
ATOM 1315 N N . ARG A 1 169 ? -6.066 -5.940 21.250 1.00 97.50 169 ARG A N 1
ATOM 1316 C CA . ARG A 1 169 ? -5.982 -5.383 19.901 1.00 97.50 169 ARG A CA 1
ATOM 1317 C C . ARG A 1 169 ? -5.499 -6.472 18.949 1.00 97.50 169 ARG A C 1
ATOM 1319 O O . ARG A 1 169 ? -4.555 -7.201 19.248 1.00 97.50 169 ARG A O 1
ATOM 1326 N N . SER A 1 170 ? -6.150 -6.584 17.806 1.00 97.75 170 SER A N 1
ATOM 1327 C CA . SER A 1 170 ? -5.781 -7.494 16.728 1.00 97.75 170 SER A CA 1
ATOM 1328 C C . SER A 1 170 ? -5.742 -6.730 15.415 1.00 97.75 170 SER A C 1
ATOM 1330 O O . SER A 1 170 ? -6.422 -5.719 15.262 1.00 97.75 170 SER A O 1
ATOM 1332 N N . HIS A 1 171 ? -4.941 -7.218 14.478 1.00 9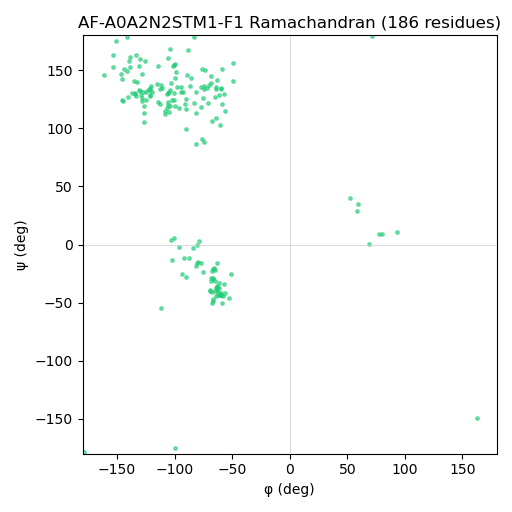8.19 171 HIS A N 1
ATOM 1333 C CA . HIS A 1 171 ? -4.871 -6.682 13.128 1.00 98.19 171 HIS A CA 1
ATOM 1334 C C . HIS A 1 171 ? -5.424 -7.731 12.174 1.00 98.19 171 HIS A C 1
ATOM 1336 O O . HIS A 1 171 ? -4.924 -8.856 12.134 1.00 98.19 171 HIS A O 1
ATOM 1342 N N . VAL A 1 172 ? -6.466 -7.366 11.436 1.00 98.19 172 VAL A N 1
ATOM 1343 C CA . VAL A 1 172 ? -6.998 -8.180 10.343 1.00 98.19 172 VAL A CA 1
ATOM 1344 C C . VAL A 1 172 ? -6.456 -7.596 9.051 1.00 98.19 172 VAL A C 1
ATOM 1346 O O . VAL A 1 172 ? -6.699 -6.430 8.757 1.00 98.19 172 VAL A O 1
ATOM 1349 N N . THR A 1 173 ? -5.696 -8.382 8.292 1.00 98.44 173 THR A N 1
ATOM 1350 C CA . THR A 1 173 ? -5.170 -7.950 6.994 1.00 98.44 173 THR A CA 1
ATOM 1351 C C . THR A 1 173 ? -5.924 -8.645 5.874 1.00 98.44 173 THR A C 1
ATOM 1353 O O . THR A 1 173 ? -5.859 -9.866 5.746 1.00 98.44 173 THR A O 1
ATOM 1356 N N . VAL A 1 174 ? -6.605 -7.861 5.043 1.00 98.12 174 VAL A N 1
ATOM 1357 C CA . VAL A 1 174 ? -7.250 -8.331 3.814 1.00 98.12 174 VAL A CA 1
ATOM 1358 C C . VAL A 1 174 ? -6.342 -7.975 2.645 1.00 98.12 174 VAL A C 1
ATOM 1360 O O . VAL A 1 174 ? -5.869 -6.848 2.558 1.00 98.12 174 VAL A O 1
ATOM 1363 N N . THR A 1 175 ? -6.058 -8.933 1.764 1.00 98.31 175 THR A N 1
ATOM 1364 C CA . THR A 1 175 ? -5.339 -8.704 0.501 1.00 98.31 175 THR A CA 1
ATOM 1365 C C . THR A 1 175 ? -6.176 -9.274 -0.631 1.00 98.31 175 THR A C 1
ATOM 1367 O O . THR A 1 175 ? -6.449 -10.472 -0.638 1.00 98.31 175 THR A O 1
ATOM 1370 N N . ALA A 1 176 ? -6.589 -8.424 -1.566 1.00 96.81 176 ALA A N 1
ATOM 1371 C CA . ALA A 1 176 ? -7.481 -8.793 -2.656 1.00 96.81 176 ALA A CA 1
ATOM 1372 C C . ALA A 1 176 ? -6.956 -8.255 -3.989 1.00 96.81 176 ALA A C 1
ATOM 1374 O O . ALA A 1 176 ? -6.672 -7.065 -4.119 1.00 96.81 176 ALA A O 1
ATOM 1375 N N . THR A 1 177 ? -6.839 -9.135 -4.983 1.00 97.12 177 THR A N 1
ATOM 1376 C CA . THR A 1 177 ? -6.618 -8.744 -6.379 1.00 97.12 177 THR A CA 1
ATOM 1377 C C . THR A 1 177 ? -7.965 -8.400 -6.995 1.00 97.12 177 THR A C 1
ATOM 1379 O O . THR A 1 177 ? -8.871 -9.233 -6.994 1.00 97.12 177 THR A O 1
ATOM 1382 N N . LEU A 1 178 ? -8.101 -7.173 -7.485 1.00 94.69 178 LEU A N 1
ATOM 1383 C CA . LEU A 1 178 ? -9.371 -6.635 -7.956 1.00 94.69 178 LEU A CA 1
ATOM 1384 C C . LEU A 1 178 ? -9.461 -6.715 -9.481 1.00 94.69 178 LEU A C 1
ATOM 1386 O O . LEU A 1 178 ? -8.466 -6.539 -10.185 1.00 94.69 178 LEU A O 1
ATOM 1390 N N . ASN A 1 179 ? -10.664 -6.989 -9.979 1.00 93.19 179 ASN A N 1
ATOM 1391 C CA . ASN A 1 179 ? -11.008 -6.944 -11.402 1.00 93.19 179 ASN A CA 1
ATOM 1392 C C . ASN A 1 179 ? -11.791 -5.677 -11.784 1.00 93.19 179 ASN A C 1
ATOM 1394 O O . ASN A 1 179 ? -11.928 -5.399 -12.971 1.00 93.19 179 ASN A O 1
ATOM 1398 N N . ASP A 1 180 ? -12.288 -4.939 -10.794 1.00 91.50 180 ASP A N 1
ATOM 1399 C CA . ASP A 1 180 ? -13.030 -3.691 -10.934 1.00 91.50 180 ASP A CA 1
ATOM 1400 C C . ASP A 1 180 ? -12.795 -2.817 -9.687 1.00 91.50 180 ASP A C 1
ATOM 1402 O O . ASP A 1 180 ? -12.136 -3.238 -8.728 1.00 91.50 180 ASP A O 1
ATOM 1406 N N . HIS A 1 181 ? -13.315 -1.596 -9.701 1.00 89.69 181 HIS A N 1
ATOM 1407 C CA . HIS A 1 181 ? -13.213 -0.646 -8.601 1.00 89.69 181 HIS A CA 1
ATOM 1408 C C . HIS A 1 181 ? -13.850 -1.179 -7.308 1.00 89.69 181 HIS A C 1
ATOM 1410 O O . HIS A 1 181 ? -14.984 -1.658 -7.300 1.00 89.69 181 HIS A O 1
ATOM 1416 N N . LEU A 1 182 ? -13.136 -1.025 -6.191 1.00 92.75 182 LEU A N 1
ATOM 1417 C CA . LEU A 1 182 ? -13.618 -1.311 -4.841 1.00 92.75 182 LEU A CA 1
ATOM 1418 C C . LEU A 1 182 ? -13.104 -0.228 -3.894 1.00 92.75 182 LEU A C 1
ATOM 1420 O O . LEU A 1 182 ? -11.901 0.030 -3.839 1.00 92.75 182 LEU A O 1
ATOM 1424 N N . TRP A 1 183 ? -14.007 0.391 -3.138 1.00 94.62 183 TRP A N 1
ATOM 1425 C CA . TRP A 1 183 ? -13.635 1.392 -2.142 1.00 94.62 183 TRP A CA 1
ATOM 1426 C C . TRP A 1 183 ? -12.874 0.759 -0.975 1.00 94.62 183 TRP A C 1
ATOM 1428 O O . TRP A 1 183 ? -13.199 -0.349 -0.543 1.00 94.62 183 TRP A O 1
ATOM 1438 N N . ILE A 1 184 ? -11.901 1.487 -0.417 1.00 95.19 184 ILE A N 1
ATOM 1439 C CA . ILE A 1 184 ? -11.190 1.071 0.804 1.00 95.19 184 ILE A CA 1
ATOM 1440 C C . ILE A 1 184 ? -12.209 0.843 1.929 1.00 95.19 184 ILE A C 1
ATOM 1442 O O . ILE A 1 184 ? -12.135 -0.148 2.652 1.00 95.19 184 ILE A O 1
ATOM 1446 N N . GLU A 1 185 ? -13.200 1.729 2.026 1.00 95.69 185 GLU A N 1
ATOM 1447 C CA . GLU A 1 185 ? -14.269 1.710 3.023 1.00 95.69 185 GLU A CA 1
ATOM 1448 C C . GLU A 1 185 ? -15.208 0.511 2.907 1.00 95.69 185 GLU A C 1
ATOM 1450 O O . GLU A 1 185 ? -15.867 0.192 3.885 1.00 95.69 185 GLU A O 1
ATOM 1455 N N . ASP A 1 186 ? -15.292 -0.141 1.744 1.00 95.25 186 ASP A N 1
ATOM 1456 C CA . ASP A 1 186 ? -16.103 -1.356 1.584 1.00 95.25 186 ASP A CA 1
ATOM 1457 C C . ASP A 1 186 ? -15.379 -2.613 2.080 1.00 95.25 186 ASP A C 1
ATOM 1459 O O . ASP A 1 186 ? -16.015 -3.636 2.335 1.00 95.25 186 ASP A O 1
ATOM 1463 N N . VAL A 1 187 ? -14.052 -2.549 2.221 1.00 94.56 187 VAL A N 1
ATOM 1464 C CA . VAL A 1 187 ? -13.244 -3.637 2.791 1.00 94.56 187 VAL A CA 1
ATOM 1465 C C . VAL A 1 187 ? -13.096 -3.508 4.311 1.00 94.56 187 VAL A C 1
ATOM 1467 O O . VAL A 1 187 ? -12.907 -4.523 4.984 1.00 94.56 187 VAL A O 1
ATOM 1470 N N . VAL A 1 188 ? -13.158 -2.282 4.844 1.00 93.81 188 VAL A N 1
ATOM 1471 C CA . VAL A 1 188 ? -13.088 -1.968 6.287 1.00 93.81 188 VAL A CA 1
ATOM 1472 C C . VAL A 1 188 ? -14.401 -2.272 7.000 1.00 93.81 188 VAL A C 1
ATOM 1474 O O . VAL A 1 188 ? -14.325 -2.865 8.101 1.00 93.81 188 VAL A O 1
#

Foldseek 3Di:
DDPPPPPPDDDLQAAFAPPQDKDQWDEDFQDKAWAWEAAPVGDIDIWIKTKDKIFIGGRGTPHWDHVVLVVLRVVDPSHHYPVCPLVSQVVVCVVGVGQKIKMKIKTKDWDWDADPPPRDTDIDIKIKIWMWMQHGVRDIKIKIKIKDWDKDWDPVQVVPDPDDTDIDIDIDIDIDTDPDDDGPVNVD

Nearest PDB structures (foldseek):
  2r5r-assembly1_A  TM=9.669E-01  e=3.149E-20  Nitrosomonas europaea ATCC 19718
  8g8v-assembly1_A  TM=9.360E-01  e=1.004E-18  Burkholderia pseudomallei
  5k95-assembly1_A  TM=9.191E-01  e=8.624E-18  Neisseria gonorrhoeae FA 1090
  8tcc-assembly1_B  TM=9.491E-01  e=3.969E-16  Burkholderia pseudomallei
  8tcc-assembly1_A  TM=9.345E-01  e=6.431E-14  Burkholderia pseudomallei

pLDDT: mean 90.49, std 10.31, range [41.19, 98.5]

Sequence (188 aa):
MNTQAAQAIPDVQSSIDRREIAINKVGIKAIRHPIKVSDKSGGVQHTVATFNMYVGLPHNFKGTHMSRFVEILNSNEREISVESFEPMLREMVTRLEAETGHVEMSFPYFINKAAPVSGVQSLMDYEVTFIGTIHEGGRYAFTMRIMVPVTSLCPCSKKISEYGAHNQRSHVTVTATLNDHLWIEDVV

Secondary structure (DSSP, 8-state):
-------PPP-STTSBP-S---EEEEEEEEEEEEEEEE-TTS-EEEEEEEEEEEEEE-TTBS---HHHHHHHHHHS-SSB-STTHHHHHHHHHHHTT-S-EEEEEEEEEEEEEE-TTT--EEEEEEEEEEEEEEPGGG-EEEEEEEEEEEEEE-HHHHHT-SS---EEEEEEEEEEEESS---HHHH-

Mean predicted aligned error: 6.58 Å